Protein AF-A0A8T4IXC9-F1 (afdb_monomer_lite)

Organism: NCBI:txid299421

Secondary structure (DSSP, 8-state):
-HHHHHHHTSHHHHHHHHHHHHS-SEEHHHHTTT-SS-HHHHHHHHHHHHHTTSEEEEEETTEEEEEE--HHHHHHHHHHT-GGGHHHHHHHHHHHHHHHSPPPPPPP--------S-HHHHHHHHH-HHHHHHHTTT-EEE----TT-B-EEE-STTSPEE--S-BEEEEETTTEEEEEPP---HHHHHHHT--HHHHHHHTTSPPPEEEEE----

Radius of gyration: 19.46 Å; chains: 1; bounding box: 44×47×49 Å

Sequence (217 aa):
MDEVFKALADAHRRQLLDRLHERDGQSLRELGEGLEMTRQAVSKHLAVLETACLVTVVRHGREKLHYLNPVPINDIADRWIGRYSRERLRTLADLKHVLEKEPMSKPEFVYVTVIRTTPERLWQALTDPAFIRQYYEGTGPESDWKVGSPVKWKMSPDGESHDWGQVVLESEPYRKLAYTWHNYQPEMAEMFGWSEQKLAELRKEKISKVSFEIFSL

Structure (mmCIF, N/CA/C/O backbone):
data_AF-A0A8T4IXC9-F1
#
_entry.id   AF-A0A8T4IXC9-F1
#
loop_
_atom_site.group_PDB
_atom_site.id
_atom_site.type_symbol
_atom_site.label_atom_id
_atom_site.label_alt_id
_atom_site.label_comp_id
_atom_site.label_asym_id
_atom_site.label_entity_id
_atom_site.label_seq_id
_atom_site.pdbx_PDB_ins_code
_atom_site.Cartn_x
_atom_site.Cartn_y
_atom_site.Cartn_z
_atom_site.occupancy
_atom_site.B_iso_or_equiv
_atom_site.auth_seq_id
_atom_site.auth_comp_id
_atom_site.auth_asym_id
_atom_site.auth_atom_id
_atom_site.pdbx_PDB_model_num
ATOM 1 N N . MET A 1 1 ? -14.516 8.919 -5.342 1.00 71.44 1 MET A N 1
ATOM 2 C CA . MET A 1 1 ? -13.579 10.064 -5.294 1.00 71.44 1 MET A CA 1
ATOM 3 C C . MET A 1 1 ? -14.105 11.178 -4.389 1.00 71.44 1 MET A C 1
ATOM 5 O O . MET A 1 1 ? -13.346 11.649 -3.558 1.00 71.44 1 MET A O 1
ATOM 9 N N . ASP A 1 2 ? -15.393 11.533 -4.449 1.00 86.31 2 ASP A N 1
ATOM 10 C CA . ASP A 1 2 ? -16.004 12.521 -3.533 1.00 86.31 2 ASP A CA 1
ATOM 11 C C . ASP A 1 2 ? -15.795 12.195 -2.050 1.00 86.31 2 ASP A C 1
ATOM 13 O O . ASP A 1 2 ? -15.459 13.076 -1.265 1.00 86.31 2 ASP A O 1
ATOM 17 N N . GLU A 1 3 ? -15.911 10.921 -1.673 1.00 90.62 3 GLU A N 1
ATOM 18 C CA . GLU A 1 3 ? -15.644 10.473 -0.301 1.00 90.62 3 GLU A CA 1
ATOM 19 C C . GLU A 1 3 ? -14.184 10.684 0.119 1.00 90.62 3 GLU A C 1
ATOM 21 O O . GLU A 1 3 ? -13.929 11.033 1.267 1.00 90.62 3 GLU A O 1
ATOM 26 N N . VAL A 1 4 ? -13.230 10.582 -0.814 1.00 91.62 4 VAL A N 1
ATOM 27 C CA . VAL A 1 4 ? -11.813 10.883 -0.554 1.00 91.62 4 VAL A CA 1
ATOM 28 C C . VAL A 1 4 ? -11.637 12.376 -0.290 1.00 91.62 4 VAL A C 1
ATOM 30 O O . VAL A 1 4 ? -11.009 12.745 0.696 1.00 91.62 4 VAL A O 1
ATOM 33 N N . PHE A 1 5 ? -12.248 13.252 -1.095 1.00 90.00 5 PHE A N 1
ATOM 34 C CA . PHE A 1 5 ? -12.181 14.700 -0.859 1.00 90.00 5 PHE A CA 1
ATOM 35 C C . PHE A 1 5 ? -12.853 15.111 0.451 1.00 90.00 5 PHE A C 1
ATOM 37 O O . PHE A 1 5 ? -12.264 15.857 1.232 1.00 90.00 5 PHE A O 1
ATOM 44 N N . LYS A 1 6 ? -14.051 14.590 0.739 1.00 92.31 6 LYS A N 1
ATOM 45 C CA . LYS A 1 6 ? -14.737 14.824 2.019 1.00 92.31 6 LYS A CA 1
ATOM 46 C C . LYS A 1 6 ? -13.896 14.326 3.191 1.00 92.31 6 LYS A C 1
ATOM 48 O O . LYS A 1 6 ? -13.787 15.014 4.206 1.00 92.31 6 LYS A O 1
ATOM 53 N N . ALA A 1 7 ? -13.274 13.154 3.065 1.00 96.00 7 ALA A N 1
ATOM 54 C CA . ALA A 1 7 ? -12.393 12.618 4.090 1.00 96.00 7 ALA A CA 1
ATOM 55 C C . ALA A 1 7 ? -11.159 13.513 4.294 1.00 96.00 7 ALA A C 1
ATOM 57 O O . ALA A 1 7 ? -10.872 13.896 5.425 1.00 96.00 7 ALA A O 1
ATOM 58 N N . LEU A 1 8 ? -10.486 13.933 3.226 1.00 94.62 8 LEU A N 1
ATOM 59 C CA . LEU A 1 8 ? -9.284 14.765 3.312 1.00 94.62 8 LEU A CA 1
ATOM 60 C C . LEU A 1 8 ? -9.554 16.222 3.707 1.00 94.62 8 LEU A C 1
ATOM 62 O O . LEU A 1 8 ? -8.607 16.920 4.055 1.00 94.62 8 LEU A O 1
ATOM 66 N N . ALA A 1 9 ? -10.801 16.700 3.684 1.00 94.50 9 ALA A N 1
ATOM 67 C CA . ALA A 1 9 ? -11.140 18.078 4.051 1.00 94.50 9 ALA A CA 1
ATOM 68 C C . ALA A 1 9 ? -10.893 18.412 5.541 1.00 94.50 9 ALA A C 1
ATOM 70 O O . ALA A 1 9 ? -10.683 19.575 5.881 1.00 94.50 9 ALA A O 1
ATOM 71 N N . ASP A 1 10 ? -10.875 17.412 6.423 1.00 96.69 10 ASP A N 1
ATOM 72 C CA . ASP A 1 10 ? -10.749 17.569 7.878 1.00 96.69 10 ASP A CA 1
ATOM 73 C C . ASP A 1 10 ? -9.300 17.409 8.356 1.00 96.69 10 ASP A C 1
ATOM 75 O O . ASP A 1 10 ? -8.613 16.449 8.000 1.00 96.69 10 ASP A O 1
ATOM 79 N N . ALA A 1 11 ? -8.836 18.351 9.180 1.00 94.94 11 ALA A N 1
ATOM 80 C CA . ALA A 1 11 ? -7.452 18.398 9.642 1.00 94.94 11 ALA A CA 1
ATOM 81 C C . ALA A 1 11 ? -7.067 17.220 10.551 1.00 94.94 11 ALA A C 1
ATOM 83 O O . ALA A 1 11 ? -5.957 16.714 10.428 1.00 94.94 11 ALA A O 1
ATOM 84 N N . HIS A 1 12 ? -7.975 16.736 11.402 1.00 95.44 12 HIS A N 1
ATOM 85 C CA . HIS A 1 12 ? -7.710 15.599 12.285 1.00 95.44 12 HIS A CA 1
ATOM 86 C C . HIS A 1 12 ? -7.590 14.298 11.494 1.00 95.44 12 HIS A C 1
ATOM 88 O O . HIS A 1 12 ? -6.755 13.451 11.802 1.00 95.44 12 HIS A O 1
ATOM 94 N N . ARG A 1 13 ? -8.386 14.145 10.428 1.00 97.25 13 ARG A N 1
ATOM 95 C CA . ARG A 1 13 ? -8.243 13.007 9.509 1.00 97.25 13 ARG A CA 1
ATOM 96 C C . ARG A 1 13 ? -6.907 13.035 8.775 1.00 97.25 13 ARG A C 1
ATOM 98 O O . ARG A 1 13 ? -6.267 11.993 8.702 1.00 97.25 13 ARG A O 1
ATOM 105 N N . ARG A 1 14 ? -6.458 14.203 8.299 1.00 96.88 14 ARG A N 1
ATOM 106 C CA . ARG A 1 14 ? -5.112 14.353 7.714 1.00 96.88 14 ARG A CA 1
ATOM 107 C C . ARG A 1 14 ? -4.017 14.021 8.730 1.00 96.88 14 ARG A C 1
ATOM 109 O O . ARG A 1 14 ? -3.173 13.197 8.425 1.00 96.88 14 ARG A O 1
ATOM 116 N N . GLN A 1 15 ? -4.128 14.510 9.965 1.00 95.81 15 GLN A N 1
ATOM 117 C CA . GLN A 1 15 ? -3.179 14.194 11.037 1.00 95.81 15 GLN A CA 1
ATOM 118 C C . GLN A 1 15 ? -3.092 12.687 11.343 1.00 95.81 15 GLN A C 1
ATOM 120 O O . GLN A 1 15 ? -2.007 12.165 11.585 1.00 95.81 15 GLN A O 1
ATOM 125 N N . LEU A 1 16 ? -4.215 11.959 11.330 1.00 96.62 16 LEU A N 1
ATOM 126 C CA . LEU A 1 16 ? -4.203 10.499 11.493 1.00 96.62 16 LEU A CA 1
ATOM 127 C C . LEU A 1 16 ? -3.510 9.793 10.318 1.00 96.62 16 LEU A C 1
ATOM 129 O O . LEU A 1 16 ? -2.788 8.825 10.543 1.00 96.62 16 LEU A O 1
ATOM 133 N N . LEU A 1 17 ? -3.707 10.275 9.086 1.00 96.06 17 LEU A N 1
ATOM 134 C CA . LEU A 1 17 ? -3.003 9.762 7.906 1.00 96.06 17 LEU A CA 1
ATOM 135 C C . LEU A 1 17 ? -1.504 10.070 7.966 1.00 96.06 17 LEU A C 1
ATOM 137 O O . LEU A 1 17 ? -0.715 9.191 7.643 1.00 96.06 17 LEU A O 1
ATOM 141 N N . ASP A 1 18 ? -1.113 11.258 8.433 1.00 93.94 18 ASP A N 1
ATOM 142 C CA . ASP A 1 18 ? 0.291 11.640 8.620 1.00 93.94 18 ASP A CA 1
ATOM 143 C C . ASP A 1 18 ? 0.970 10.731 9.654 1.00 93.94 18 ASP A C 1
ATOM 145 O O . ASP A 1 18 ? 2.063 10.228 9.419 1.00 93.94 18 ASP A O 1
ATOM 149 N N . ARG A 1 19 ? 0.289 10.401 10.759 1.00 94.12 19 ARG A N 1
ATOM 150 C CA . ARG A 1 19 ? 0.812 9.433 11.739 1.00 94.12 19 ARG A CA 1
ATOM 151 C C . ARG A 1 19 ? 0.972 8.029 11.160 1.00 94.12 19 ARG A C 1
ATOM 153 O O . ARG A 1 19 ? 1.942 7.353 11.491 1.00 94.12 19 ARG A O 1
ATOM 160 N N . LEU A 1 20 ? 0.026 7.571 10.338 1.00 93.06 20 LEU A N 1
ATOM 161 C CA . LEU A 1 20 ? 0.126 6.275 9.650 1.00 93.06 20 LEU A CA 1
ATOM 162 C C . LEU A 1 20 ? 1.205 6.281 8.564 1.00 93.06 20 LEU A C 1
ATOM 164 O O . LEU A 1 20 ? 1.847 5.265 8.327 1.00 93.06 20 LEU A O 1
ATOM 168 N N . HIS A 1 21 ? 1.440 7.435 7.943 1.00 89.00 21 HIS A N 1
ATOM 169 C CA . HIS A 1 21 ? 2.571 7.649 7.056 1.00 89.00 21 HIS A CA 1
ATOM 170 C C . HIS A 1 21 ? 3.891 7.538 7.836 1.00 89.00 21 HIS A C 1
ATOM 172 O O . HIS A 1 21 ? 4.766 6.775 7.454 1.00 89.00 21 HIS A O 1
ATOM 178 N N . GLU A 1 22 ? 4.039 8.218 8.970 1.00 87.88 22 GLU A N 1
ATOM 179 C CA . GLU A 1 22 ? 5.257 8.114 9.788 1.00 87.88 22 GLU A CA 1
ATOM 180 C C . GLU A 1 22 ? 5.522 6.685 10.281 1.00 87.88 22 GLU A C 1
ATOM 182 O O . GLU A 1 22 ? 6.664 6.220 10.275 1.00 87.88 22 GLU A O 1
ATOM 187 N N . ARG A 1 23 ? 4.469 5.984 10.712 1.00 90.12 23 ARG A N 1
ATOM 188 C CA . ARG A 1 23 ? 4.548 4.600 11.177 1.00 90.12 23 ARG A CA 1
ATOM 189 C C . ARG A 1 23 ? 3.246 3.880 10.886 1.00 90.12 23 ARG A C 1
ATOM 191 O O . ARG A 1 23 ? 2.226 4.181 11.502 1.00 90.12 23 ARG A O 1
ATOM 198 N N . ASP A 1 24 ? 3.291 2.880 10.021 1.00 89.88 24 ASP A N 1
ATOM 199 C CA . ASP A 1 24 ? 2.079 2.149 9.676 1.00 89.88 24 ASP A CA 1
ATOM 200 C C . ASP A 1 24 ? 1.731 1.034 10.679 1.00 89.88 24 ASP A C 1
ATOM 202 O O . ASP A 1 24 ? 2.523 0.705 11.565 1.00 89.88 24 ASP A O 1
ATOM 206 N N . GLY A 1 25 ? 0.535 0.449 10.562 1.00 91.94 25 GLY A N 1
ATOM 207 C CA . GLY A 1 25 ? 0.130 -0.716 11.360 1.00 91.94 25 GLY A CA 1
ATOM 208 C C . GLY A 1 25 ? -0.151 -0.410 12.831 1.00 91.94 25 GLY A C 1
ATOM 209 O O . GLY A 1 25 ? 0.180 -1.203 13.708 1.00 91.94 25 GLY A O 1
ATOM 210 N N . GLN A 1 26 ? -0.764 0.739 13.114 1.00 95.06 26 GLN A N 1
ATOM 211 C CA . GLN A 1 26 ? -1.005 1.211 14.481 1.00 95.06 26 GLN A CA 1
ATOM 212 C C . GLN A 1 26 ? -2.389 0.816 15.013 1.00 95.06 26 GLN A C 1
ATOM 214 O O . GLN A 1 26 ? -3.399 0.803 14.297 1.00 95.06 26 GLN A O 1
ATOM 219 N N . SER A 1 27 ? -2.472 0.548 16.315 1.00 95.75 27 SER A N 1
ATOM 220 C CA . SER A 1 27 ? -3.737 0.341 17.019 1.00 95.75 27 SER A CA 1
ATOM 221 C C . SER A 1 27 ? -4.494 1.656 17.253 1.00 95.75 27 SER A C 1
ATOM 223 O O . SER A 1 27 ? -3.929 2.750 17.256 1.00 95.75 27 SER A O 1
ATOM 225 N N . LEU A 1 28 ? -5.795 1.558 17.557 1.00 94.88 28 LEU A N 1
ATOM 226 C CA . LEU A 1 28 ? -6.613 2.717 17.955 1.00 94.88 28 LEU A CA 1
ATOM 227 C C . LEU A 1 28 ? -6.022 3.478 19.158 1.00 94.88 28 LEU A C 1
ATOM 229 O O . LEU A 1 28 ? -6.213 4.686 19.274 1.00 94.88 28 LEU A O 1
ATOM 233 N N . ARG A 1 29 ? -5.354 2.770 20.080 1.00 93.56 29 ARG A N 1
ATOM 234 C CA . ARG A 1 29 ? -4.743 3.386 21.265 1.00 93.56 29 ARG A CA 1
ATOM 235 C C . ARG A 1 29 ? -3.564 4.267 20.861 1.00 93.56 29 ARG A C 1
ATOM 237 O O . ARG A 1 29 ? -3.511 5.411 21.286 1.00 93.56 29 ARG A O 1
ATOM 244 N N . GLU A 1 30 ? -2.674 3.739 20.029 1.00 95.25 30 GLU A N 1
ATOM 245 C CA . GLU A 1 30 ? -1.468 4.439 19.573 1.00 95.25 30 GLU A CA 1
ATOM 246 C C . GLU A 1 30 ? -1.797 5.621 18.660 1.00 95.25 30 GLU A C 1
ATOM 248 O O . GLU A 1 30 ? -1.182 6.681 18.762 1.00 95.25 30 GLU A O 1
ATOM 253 N N . LEU A 1 31 ? -2.813 5.478 17.804 1.00 95.31 31 LEU A N 1
ATOM 254 C CA . LEU A 1 31 ? -3.271 6.574 16.949 1.00 95.31 31 LEU A CA 1
ATOM 255 C C . LEU A 1 31 ? -3.887 7.727 17.739 1.00 95.31 31 LEU A C 1
ATOM 257 O O . LEU A 1 31 ? -3.772 8.871 17.319 1.00 95.31 31 LEU A O 1
ATOM 261 N N . GLY A 1 32 ? -4.526 7.441 18.876 1.00 93.56 32 GLY A N 1
ATOM 262 C CA . GLY A 1 32 ? -5.073 8.471 19.761 1.00 93.56 32 GLY A CA 1
ATOM 263 C C . GLY A 1 32 ? -4.059 9.080 20.729 1.00 93.56 32 GLY A C 1
ATOM 264 O O . GLY A 1 32 ? -4.382 10.047 21.414 1.00 93.56 32 GLY A O 1
ATOM 265 N N . GLU A 1 33 ? -2.853 8.524 20.827 1.00 93.81 33 GLU A N 1
ATOM 266 C CA . GLU A 1 33 ? -1.866 8.938 21.819 1.00 93.81 33 GLU A CA 1
ATOM 267 C C . GLU A 1 33 ? -1.293 10.325 21.496 1.00 93.81 33 GLU A C 1
ATOM 269 O O . GLU A 1 33 ? -0.733 10.552 20.420 1.00 93.81 33 GLU A O 1
ATOM 274 N N . GLY A 1 34 ? -1.439 11.267 22.432 1.00 87.25 34 GLY A N 1
ATOM 275 C CA . GLY A 1 34 ? -0.973 12.648 22.270 1.00 87.25 34 GLY A CA 1
ATOM 276 C C . GLY A 1 34 ? -1.855 13.528 21.376 1.00 87.25 34 GLY A C 1
ATOM 277 O O . GLY A 1 34 ? -1.432 14.622 21.018 1.00 87.25 34 GLY A O 1
ATOM 278 N N . LEU A 1 35 ? -3.058 13.075 21.002 1.00 90.31 35 LEU A N 1
ATOM 279 C CA . LEU A 1 35 ? -4.029 13.903 20.283 1.00 90.31 35 LEU A CA 1
ATOM 280 C C . LEU A 1 35 ? -4.979 14.619 21.250 1.00 90.31 35 LEU A C 1
ATOM 282 O O . LEU A 1 35 ? -5.456 14.027 22.218 1.00 90.31 35 LEU A O 1
ATOM 286 N N . GLU A 1 36 ? -5.351 15.859 20.928 1.00 89.19 36 GLU A N 1
ATOM 287 C CA . GLU A 1 36 ? -6.376 16.636 21.647 1.00 89.19 36 GLU A CA 1
ATOM 288 C C . GLU A 1 36 ? -7.809 16.179 21.302 1.00 89.19 36 GLU A C 1
ATOM 290 O O . GLU A 1 36 ? -8.724 16.978 21.115 1.00 89.19 36 GLU A O 1
ATOM 295 N N . MET A 1 37 ? -8.031 14.870 21.171 1.00 90.69 37 MET A N 1
ATOM 296 C CA . MET A 1 37 ? -9.349 14.313 20.882 1.00 90.69 37 MET A CA 1
ATOM 297 C C . MET A 1 37 ? -9.585 13.003 21.627 1.00 90.69 37 MET A C 1
ATOM 299 O O . MET A 1 37 ? -8.668 12.243 21.933 1.00 90.69 37 MET A O 1
ATOM 303 N N . THR A 1 38 ? -10.854 12.709 21.904 1.00 94.12 38 THR A N 1
ATOM 304 C CA . THR A 1 38 ? -11.230 11.474 22.600 1.00 94.12 38 THR A CA 1
ATOM 305 C C . THR A 1 38 ? -11.006 10.247 21.720 1.00 94.12 38 THR A C 1
ATOM 307 O O . THR A 1 38 ? -11.120 10.300 20.494 1.00 94.12 38 THR A O 1
ATOM 310 N N . ARG A 1 39 ? -10.798 9.084 22.343 1.00 93.38 39 ARG A N 1
ATOM 311 C CA . ARG A 1 39 ? -10.695 7.802 21.627 1.00 93.38 39 ARG A CA 1
ATOM 312 C C . ARG A 1 39 ? -11.926 7.514 20.755 1.00 93.38 39 ARG A C 1
ATOM 314 O O . ARG A 1 39 ? -11.803 6.921 19.685 1.00 93.38 39 ARG A O 1
ATOM 321 N N . GLN A 1 40 ? -13.114 7.942 21.186 1.00 95.06 40 GLN A N 1
ATOM 322 C CA . GLN A 1 40 ? -14.344 7.841 20.400 1.00 95.06 40 GLN A CA 1
ATOM 323 C C . GLN A 1 40 ? -14.296 8.727 19.147 1.00 95.06 40 GLN A C 1
ATOM 325 O O . GLN A 1 40 ? -14.752 8.292 18.090 1.00 95.06 40 GLN A O 1
ATOM 330 N N . ALA A 1 41 ? -13.737 9.937 19.243 1.00 95.31 41 ALA A N 1
ATOM 331 C CA . ALA A 1 41 ? -13.539 10.816 18.092 1.00 95.31 41 ALA A CA 1
ATOM 332 C C . ALA A 1 41 ? -12.544 10.212 17.087 1.00 95.31 41 ALA A C 1
ATOM 334 O O . ALA A 1 41 ? -12.870 10.128 15.904 1.00 95.31 41 ALA A O 1
ATOM 335 N N . VAL A 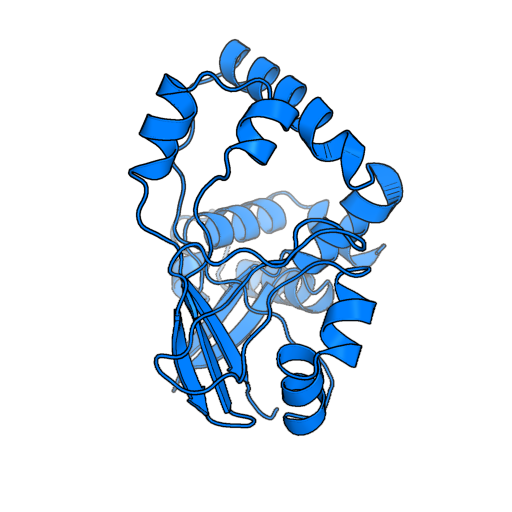1 42 ? -11.410 9.674 17.560 1.00 96.69 42 VAL A N 1
ATOM 336 C CA . VAL A 1 42 ? -10.446 8.947 16.707 1.00 96.69 42 VAL A CA 1
ATOM 337 C C . VAL A 1 42 ? -11.131 7.791 15.976 1.00 96.69 42 VAL A C 1
ATOM 339 O O . VAL A 1 42 ? -11.010 7.664 14.762 1.00 96.69 42 VAL A O 1
ATOM 342 N N . SER A 1 43 ? -11.916 6.981 16.693 1.00 96.62 43 SER A N 1
ATOM 343 C CA . SER A 1 43 ? -12.657 5.858 16.104 1.00 96.62 43 SER A CA 1
ATOM 344 C C . SER A 1 43 ? -13.617 6.308 14.992 1.00 96.62 43 SER A C 1
ATOM 346 O O . SER A 1 43 ? -13.657 5.703 13.921 1.00 96.62 43 SER A O 1
ATOM 348 N N . LYS A 1 44 ? -14.350 7.412 15.200 1.00 97.38 44 LYS A N 1
ATOM 349 C CA . LYS A 1 44 ? -15.235 7.989 14.173 1.00 97.38 44 LYS A CA 1
ATOM 350 C C . LYS A 1 44 ? -14.460 8.473 12.949 1.00 97.38 44 LYS A C 1
ATOM 352 O O . LYS A 1 44 ? -14.889 8.227 11.826 1.00 97.38 44 LYS A O 1
ATOM 357 N N . HIS A 1 45 ? -13.327 9.141 13.151 1.00 97.75 45 HIS A N 1
ATOM 358 C CA . HIS A 1 45 ? -12.477 9.586 12.051 1.00 97.75 45 HIS A CA 1
ATOM 359 C C . HIS A 1 45 ? -11.921 8.411 11.243 1.00 97.75 45 HIS A C 1
ATOM 361 O O . HIS A 1 45 ? -11.988 8.444 10.015 1.00 97.75 45 HIS A O 1
ATOM 367 N N . LEU A 1 46 ? -11.457 7.355 11.915 1.00 97.31 46 LEU A N 1
ATOM 368 C CA . LEU A 1 46 ? -10.971 6.143 11.258 1.00 97.31 46 LEU A CA 1
ATOM 369 C C . LEU A 1 46 ? -12.071 5.437 10.462 1.00 97.31 46 LEU A C 1
ATOM 371 O O . LEU A 1 46 ? -11.800 4.999 9.354 1.00 97.31 46 LEU A O 1
ATOM 375 N N . ALA A 1 47 ? -13.314 5.396 10.950 1.00 96.62 47 ALA A N 1
ATOM 376 C CA . ALA A 1 47 ? -14.430 4.830 10.187 1.00 96.62 47 ALA A CA 1
ATOM 377 C C . ALA A 1 47 ? -14.707 5.596 8.876 1.00 96.62 47 ALA A C 1
ATOM 379 O O . ALA A 1 47 ? -14.995 4.986 7.844 1.00 96.62 47 ALA A O 1
ATOM 380 N N . VAL A 1 48 ? -14.590 6.930 8.890 1.00 97.50 48 VAL A N 1
ATOM 381 C CA . VAL A 1 48 ? -14.711 7.754 7.673 1.00 97.50 48 VAL A CA 1
ATOM 382 C C . VAL A 1 48 ? -13.549 7.486 6.715 1.00 97.50 48 VAL A C 1
ATOM 384 O O . VAL A 1 48 ? -13.771 7.319 5.519 1.00 97.50 48 VAL A O 1
ATOM 387 N N . LEU A 1 49 ? -12.319 7.411 7.231 1.00 97.62 49 LEU A N 1
ATOM 388 C CA . LEU A 1 49 ? -11.131 7.098 6.430 1.00 97.62 49 LEU A CA 1
ATOM 389 C C . LEU A 1 49 ? -11.194 5.689 5.817 1.00 97.62 49 LEU A C 1
ATOM 391 O O . LEU A 1 49 ? -10.837 5.519 4.654 1.00 97.62 49 LEU A O 1
ATOM 395 N N . GLU A 1 50 ? -11.696 4.707 6.567 1.00 95.69 50 GLU A N 1
ATOM 396 C CA . GLU A 1 50 ? -11.934 3.329 6.117 1.00 95.69 50 GLU A CA 1
ATOM 397 C C . GLU A 1 50 ? -12.989 3.295 5.001 1.00 95.69 50 GLU A C 1
ATOM 399 O O . GLU A 1 50 ? -12.766 2.704 3.947 1.00 95.69 50 GLU A O 1
ATOM 404 N N . THR A 1 51 ? -14.093 4.033 5.162 1.00 95.12 51 THR A N 1
ATOM 405 C CA . THR A 1 51 ? -15.136 4.168 4.125 1.00 95.12 51 THR A CA 1
ATOM 406 C C . THR A 1 51 ? -14.592 4.808 2.844 1.00 95.12 51 THR A C 1
ATOM 408 O O . THR A 1 51 ? -14.930 4.386 1.739 1.00 95.12 51 THR A O 1
ATOM 411 N N . ALA A 1 52 ? -13.709 5.801 2.978 1.00 95.06 52 ALA A N 1
ATOM 412 C CA . ALA A 1 52 ? -13.031 6.445 1.855 1.00 95.06 52 ALA A CA 1
ATOM 413 C C . ALA A 1 52 ? -11.875 5.608 1.270 1.00 95.06 52 ALA A C 1
ATOM 415 O O . ALA A 1 52 ? -11.210 6.069 0.343 1.00 95.06 52 ALA A O 1
ATOM 416 N N . CYS A 1 53 ? -11.632 4.401 1.795 1.00 94.19 53 CYS A N 1
ATOM 417 C CA . CYS A 1 53 ? -10.523 3.520 1.428 1.00 94.19 53 CYS A CA 1
ATOM 418 C C . CYS A 1 53 ? -9.131 4.141 1.633 1.00 94.19 53 CYS A C 1
ATOM 420 O O . CYS A 1 53 ? -8.177 3.669 1.030 1.00 94.19 53 CYS A O 1
ATOM 422 N N . LEU A 1 54 ? -8.997 5.176 2.469 1.00 95.56 54 LEU A N 1
ATOM 423 C CA . LEU A 1 54 ? -7.716 5.815 2.807 1.00 95.56 54 LEU A CA 1
ATOM 424 C C . LEU A 1 54 ? -6.988 5.097 3.951 1.00 95.56 54 LEU A C 1
ATOM 426 O O . LEU A 1 54 ? -5.781 5.253 4.114 1.00 95.56 54 LEU A O 1
ATOM 430 N N . VAL A 1 55 ? -7.726 4.311 4.738 1.00 96.12 55 VAL A N 1
ATOM 431 C CA . VAL A 1 55 ? -7.186 3.436 5.780 1.00 96.12 55 VAL A CA 1
ATOM 432 C C . VAL A 1 55 ? -7.704 2.022 5.558 1.00 96.12 55 VAL A C 1
ATOM 434 O O . VAL A 1 55 ? -8.908 1.812 5.430 1.00 96.12 55 VAL A O 1
ATOM 437 N N . THR A 1 56 ? -6.796 1.055 5.555 1.00 93.12 56 THR A N 1
ATOM 438 C CA . THR A 1 56 ? -7.106 -0.373 5.574 1.00 93.12 56 THR A CA 1
ATOM 439 C C . THR A 1 56 ? -6.989 -0.901 6.995 1.00 93.12 56 THR A C 1
ATOM 441 O O . THR A 1 56 ? -6.123 -0.484 7.757 1.00 93.12 56 THR A O 1
ATOM 444 N N . VAL A 1 57 ? -7.841 -1.850 7.364 1.00 91.69 57 VAL A N 1
ATOM 445 C CA . VAL A 1 57 ? -7.791 -2.483 8.677 1.00 91.69 57 VAL A CA 1
ATOM 446 C C . VAL A 1 57 ? -7.426 -3.950 8.541 1.00 91.69 57 VAL A C 1
ATOM 448 O O . VAL A 1 57 ? -8.094 -4.691 7.825 1.00 91.69 57 VAL A O 1
ATOM 451 N N . VAL A 1 58 ? -6.449 -4.387 9.336 1.00 88.88 58 VAL A N 1
ATOM 452 C CA . VAL A 1 58 ? -6.129 -5.804 9.528 1.00 88.88 58 VAL A CA 1
ATOM 453 C C . VAL A 1 58 ? -6.316 -6.179 10.998 1.00 88.88 58 VAL A C 1
ATOM 455 O O . VAL A 1 58 ? -5.961 -5.424 11.906 1.00 88.88 58 VAL A O 1
ATOM 458 N N . ARG A 1 59 ? -6.897 -7.356 11.255 1.00 87.25 59 ARG A N 1
ATOM 459 C CA . ARG A 1 59 ? -6.956 -7.934 12.603 1.00 87.25 59 ARG A CA 1
ATOM 460 C C . ARG A 1 59 ? -5.763 -8.852 12.822 1.00 87.25 59 ARG A C 1
ATOM 462 O O . ARG A 1 59 ? -5.633 -9.855 12.131 1.00 87.25 59 ARG A O 1
ATOM 469 N N . HIS A 1 60 ? -4.946 -8.535 13.820 1.00 80.81 60 HIS A N 1
ATOM 470 C CA . HIS A 1 60 ? -3.845 -9.383 14.261 1.00 80.81 60 HIS A CA 1
ATOM 471 C C . HIS A 1 60 ? -4.138 -9.873 15.685 1.00 80.81 60 HIS A C 1
ATOM 473 O O . HIS A 1 60 ? -4.058 -9.121 16.658 1.00 80.81 60 HIS A O 1
ATOM 479 N N . GLY A 1 61 ? -4.555 -11.135 15.819 1.00 86.94 61 GLY A N 1
ATOM 480 C CA . GLY A 1 61 ? -4.996 -11.688 17.100 1.00 86.94 61 GLY A CA 1
ATOM 481 C C . GLY A 1 61 ? -6.194 -10.923 17.678 1.00 86.94 61 GLY A C 1
ATOM 482 O O . GLY A 1 61 ? -7.288 -10.950 17.118 1.00 86.94 61 GLY A O 1
ATOM 483 N N . ARG A 1 62 ? -5.996 -10.247 18.818 1.00 86.00 62 ARG A N 1
ATOM 484 C CA . ARG A 1 62 ? -7.032 -9.422 19.476 1.00 86.00 62 ARG A CA 1
ATOM 485 C C . ARG A 1 62 ? -6.980 -7.945 19.074 1.00 86.00 62 ARG A C 1
ATOM 487 O O . ARG A 1 62 ? -7.853 -7.182 19.484 1.00 86.00 62 ARG A O 1
ATOM 494 N N . GLU A 1 63 ? -5.984 -7.537 18.293 1.00 88.88 63 GLU A N 1
ATOM 495 C CA . GLU A 1 63 ? -5.747 -6.136 17.955 1.00 88.88 63 GLU A CA 1
ATOM 496 C C . GLU A 1 63 ? -6.293 -5.782 16.566 1.00 88.88 63 GLU A C 1
ATOM 498 O O . GLU A 1 63 ? -6.207 -6.560 15.615 1.00 88.88 63 GLU A O 1
ATOM 503 N N . LYS A 1 64 ? -6.884 -4.584 16.462 1.00 92.06 64 LYS A N 1
ATOM 504 C CA . LYS A 1 64 ? -7.304 -3.952 15.202 1.00 92.06 64 LYS A CA 1
ATOM 505 C C . LYS A 1 64 ? -6.210 -2.954 14.814 1.00 92.06 64 LYS A C 1
ATOM 507 O O . LYS A 1 64 ? -6.108 -1.906 15.460 1.00 92.06 64 LYS A O 1
ATOM 512 N N . LEU A 1 65 ? -5.413 -3.295 13.804 1.00 94.50 65 LEU A N 1
ATOM 513 C CA . LEU A 1 65 ? -4.334 -2.461 13.279 1.00 94.50 65 LEU A CA 1
ATOM 514 C C . LEU A 1 65 ? -4.811 -1.720 12.030 1.00 94.50 65 LEU A C 1
ATOM 516 O O . LEU A 1 65 ? -5.578 -2.261 11.230 1.00 94.50 65 LEU A O 1
ATOM 520 N N . HIS A 1 66 ? -4.380 -0.472 11.897 1.00 95.50 66 HIS A N 1
ATOM 521 C CA . HIS A 1 66 ? -4.775 0.431 10.823 1.00 95.50 66 HIS A CA 1
ATOM 522 C C . HIS A 1 66 ? -3.559 0.716 9.956 1.00 95.50 66 HIS A C 1
ATOM 524 O O . HIS A 1 66 ? -2.481 0.980 10.489 1.00 95.50 66 HIS A O 1
ATOM 530 N N . TYR A 1 67 ? -3.769 0.652 8.646 1.00 93.00 67 TYR A N 1
ATOM 531 C CA . TYR A 1 67 ? -2.750 0.818 7.628 1.00 93.00 67 TYR A CA 1
ATOM 532 C C . TYR A 1 67 ? -3.113 1.947 6.668 1.00 93.00 67 TYR A C 1
ATOM 534 O O . TYR A 1 67 ? -4.278 2.052 6.277 1.00 93.00 67 TYR A O 1
ATOM 542 N N . LEU A 1 68 ? -2.154 2.770 6.254 1.00 94.25 68 LEU A N 1
ATOM 543 C CA . LEU A 1 68 ? -2.363 3.765 5.208 1.00 94.25 68 LEU A CA 1
ATOM 544 C C . LEU A 1 68 ? -2.587 3.057 3.867 1.00 94.25 68 LEU A C 1
ATOM 546 O O . LEU A 1 68 ? -1.752 2.281 3.401 1.00 94.25 68 LEU A O 1
ATOM 550 N N . ASN A 1 69 ? -3.695 3.377 3.200 1.00 91.19 69 ASN A N 1
ATOM 551 C CA . ASN A 1 69 ? -3.922 2.959 1.823 1.00 91.19 69 ASN A CA 1
ATOM 552 C C . ASN A 1 69 ? -3.726 4.156 0.877 1.00 91.19 69 ASN A C 1
ATOM 554 O O . ASN A 1 69 ? -4.608 5.014 0.777 1.00 91.19 69 ASN A O 1
ATOM 558 N N . PRO A 1 70 ? -2.588 4.241 0.162 1.00 89.75 70 PRO A N 1
ATOM 559 C CA . PRO A 1 70 ? -2.291 5.374 -0.708 1.00 89.75 70 PRO A CA 1
ATOM 560 C C . PRO A 1 70 ? -3.002 5.299 -2.067 1.00 89.75 70 PRO A C 1
ATOM 562 O O . PRO A 1 70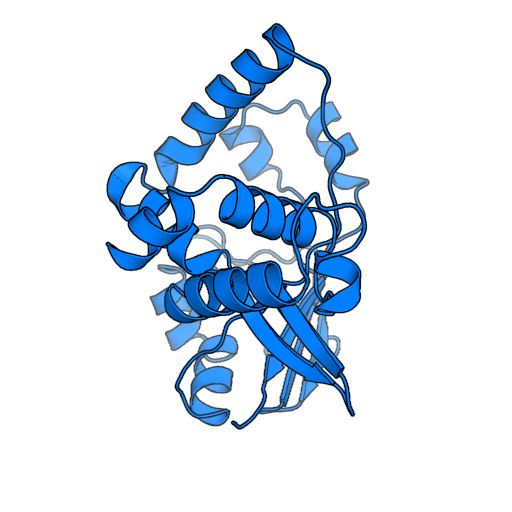 ? -2.952 6.274 -2.818 1.00 89.75 70 PRO A O 1
ATOM 565 N N . VAL A 1 71 ? -3.647 4.173 -2.406 1.00 89.06 71 VAL A N 1
ATOM 566 C CA . VAL A 1 71 ? -4.227 3.939 -3.741 1.00 89.06 71 VAL A CA 1
ATOM 567 C C . VAL A 1 71 ? -5.228 5.035 -4.138 1.00 89.06 71 VAL A C 1
ATOM 569 O O . VAL A 1 71 ? -5.028 5.637 -5.190 1.00 89.06 71 VAL A O 1
ATOM 572 N N . PRO A 1 72 ? -6.212 5.434 -3.303 1.00 90.88 72 PRO A N 1
ATOM 573 C CA . PRO A 1 72 ? -7.174 6.460 -3.715 1.00 90.88 72 PRO A CA 1
ATOM 574 C C . PRO A 1 72 ? -6.555 7.850 -3.928 1.00 90.88 72 PRO A C 1
ATOM 576 O O . PRO A 1 72 ? -7.074 8.649 -4.705 1.00 90.88 72 PRO A O 1
ATOM 579 N N . ILE A 1 73 ? -5.454 8.162 -3.233 1.00 88.94 73 ILE A N 1
ATOM 580 C CA . ILE A 1 73 ? -4.700 9.409 -3.441 1.00 88.94 73 ILE A CA 1
ATOM 581 C C . ILE A 1 73 ? -3.941 9.330 -4.766 1.00 88.94 73 ILE A C 1
ATOM 583 O O . ILE A 1 73 ? -3.903 10.303 -5.523 1.00 88.94 73 ILE A O 1
ATOM 587 N N . ASN A 1 74 ? -3.356 8.168 -5.060 1.00 83.75 74 ASN A N 1
ATOM 588 C CA . ASN A 1 74 ? -2.665 7.929 -6.315 1.00 83.75 74 ASN A CA 1
ATOM 589 C C . ASN A 1 74 ? -3.611 8.074 -7.520 1.00 83.75 74 ASN A C 1
ATOM 591 O O . ASN A 1 74 ? -3.250 8.781 -8.457 1.00 83.75 74 ASN A O 1
ATOM 595 N N . ASP A 1 75 ? -4.835 7.545 -7.431 1.00 84.44 75 ASP A N 1
ATOM 596 C CA . ASP A 1 75 ? -5.866 7.670 -8.472 1.00 84.44 75 ASP A CA 1
ATOM 597 C C . ASP A 1 75 ? -6.220 9.138 -8.778 1.00 84.44 75 ASP A C 1
ATOM 599 O O . ASP A 1 75 ? -6.430 9.522 -9.931 1.00 84.44 75 ASP A O 1
ATOM 603 N N . ILE A 1 76 ? -6.284 9.994 -7.747 1.00 86.81 76 ILE A N 1
ATOM 604 C CA . ILE A 1 76 ? -6.515 11.439 -7.915 1.00 86.81 76 ILE A CA 1
ATOM 605 C C . ILE A 1 76 ? -5.343 12.082 -8.663 1.00 86.81 76 ILE A C 1
ATOM 607 O O . ILE A 1 76 ? -5.551 12.891 -9.571 1.00 86.81 76 ILE A O 1
ATOM 611 N N . ALA A 1 77 ? -4.114 11.720 -8.291 1.00 81.94 77 ALA A N 1
ATOM 612 C CA . ALA A 1 77 ? -2.922 12.224 -8.954 1.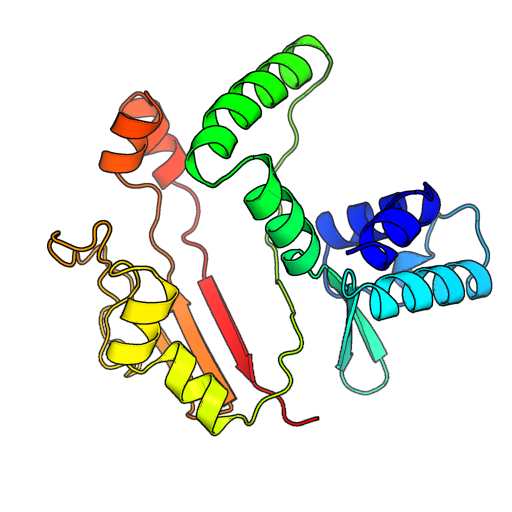00 81.94 77 ALA A CA 1
ATOM 613 C C . ALA A 1 77 ? -2.849 11.758 -10.419 1.00 81.94 77 ALA A C 1
ATOM 615 O O . ALA A 1 77 ? -2.556 12.574 -11.291 1.00 81.94 77 ALA A O 1
ATOM 616 N N . ASP A 1 78 ? -3.180 10.505 -10.731 1.00 79.94 78 ASP A N 1
ATOM 617 C CA . ASP A 1 78 ? -3.213 10.031 -12.120 1.00 79.94 78 ASP A CA 1
ATOM 618 C C . ASP A 1 78 ? -4.268 10.744 -12.957 1.00 79.94 78 ASP A C 1
ATOM 620 O O . ASP A 1 78 ? -3.988 11.122 -14.094 1.00 79.94 78 ASP A O 1
ATOM 624 N N . ARG A 1 79 ? -5.443 11.022 -12.383 1.00 82.69 79 ARG A N 1
ATOM 625 C CA . ARG A 1 79 ? -6.520 11.724 -13.088 1.00 82.69 79 ARG A CA 1
ATOM 626 C C . ARG A 1 79 ? -6.134 13.133 -13.552 1.00 82.69 79 ARG A C 1
ATOM 628 O O . ARG A 1 79 ? -6.619 13.566 -14.597 1.00 82.69 79 ARG A O 1
ATOM 635 N N . TRP A 1 80 ? -5.344 13.873 -12.770 1.00 79.69 80 TRP A N 1
ATOM 636 C CA . TRP A 1 80 ? -5.129 15.313 -13.006 1.00 79.69 80 TRP A CA 1
ATOM 637 C C . TRP A 1 80 ? -3.686 15.737 -13.236 1.00 79.69 80 TRP A C 1
ATOM 639 O O . TRP A 1 80 ? -3.451 16.720 -13.931 1.00 79.69 80 TRP A O 1
ATOM 649 N N . ILE A 1 81 ? -2.725 15.033 -12.651 1.00 78.88 81 ILE A N 1
ATOM 650 C CA . ILE A 1 81 ? -1.302 15.329 -12.816 1.00 78.88 81 ILE A CA 1
ATOM 651 C C . ILE A 1 81 ? -0.739 14.461 -13.947 1.00 78.88 81 ILE A C 1
ATOM 653 O O . ILE A 1 81 ? 0.044 14.941 -14.770 1.00 78.88 81 ILE A O 1
ATOM 657 N N . GLY A 1 82 ? -1.176 13.200 -14.017 1.00 67.81 82 GLY A N 1
ATOM 658 C CA . GLY A 1 82 ? -0.630 12.198 -14.924 1.00 67.81 82 GLY A CA 1
ATOM 659 C C . GLY A 1 82 ? 0.808 11.811 -14.557 1.00 67.81 82 GLY A C 1
ATOM 660 O O . GLY A 1 82 ? 1.555 12.580 -13.948 1.00 67.81 82 GLY A O 1
ATOM 661 N N . ARG A 1 83 ? 1.223 10.598 -14.931 1.00 58.53 83 ARG A N 1
ATOM 662 C CA . ARG A 1 83 ? 2.516 10.003 -14.542 1.00 58.53 83 ARG A CA 1
ATOM 663 C C . ARG A 1 83 ? 3.722 10.919 -14.800 1.00 58.53 83 ARG A C 1
ATOM 665 O O . ARG A 1 83 ? 4.533 11.127 -13.904 1.00 58.53 83 ARG A O 1
ATOM 672 N N . TYR A 1 84 ? 3.793 11.523 -15.986 1.00 54.53 84 TYR A N 1
ATOM 673 C CA . TYR A 1 84 ? 4.951 12.298 -16.457 1.00 54.53 84 TYR A CA 1
ATOM 674 C C . TYR A 1 84 ? 5.081 13.711 -15.866 1.00 54.53 84 TYR A C 1
ATOM 676 O O . TYR A 1 84 ? 6.150 14.318 -15.941 1.00 54.53 84 TYR A O 1
ATOM 684 N N . SER A 1 85 ? 4.016 14.272 -15.287 1.00 67.69 85 SER A N 1
ATOM 685 C CA . SER A 1 85 ? 4.089 15.601 -14.660 1.00 67.69 85 SER A CA 1
ATOM 686 C C . SER A 1 85 ? 4.462 15.521 -13.179 1.00 67.69 85 SER A C 1
ATOM 688 O O . SER A 1 85 ? 4.881 16.529 -12.610 1.00 67.69 85 SER A O 1
ATOM 690 N N . ARG A 1 86 ? 4.342 14.338 -12.549 1.00 67.38 86 ARG A N 1
ATOM 691 C CA . ARG A 1 86 ? 4.607 14.147 -11.111 1.00 67.38 86 ARG A CA 1
ATOM 692 C C . ARG A 1 86 ? 6.026 14.553 -10.723 1.00 67.38 86 ARG A C 1
ATOM 694 O O . ARG A 1 86 ? 6.207 15.167 -9.682 1.00 67.38 86 ARG A O 1
ATOM 701 N N . GLU A 1 87 ? 7.014 14.252 -11.557 1.00 60.94 87 GLU A N 1
ATOM 702 C CA . GLU A 1 87 ? 8.426 14.523 -11.259 1.00 60.94 87 GLU A CA 1
ATOM 703 C C . GLU A 1 87 ? 8.741 16.015 -11.304 1.00 60.94 87 GLU A C 1
ATOM 705 O O . GLU A 1 87 ? 9.269 16.562 -10.341 1.00 60.94 87 GLU A O 1
ATOM 710 N N . ARG A 1 88 ? 8.313 16.701 -12.373 1.00 65.56 88 ARG A N 1
ATOM 711 C CA . ARG A 1 88 ? 8.459 18.159 -12.499 1.00 65.56 88 ARG A CA 1
ATOM 712 C C . ARG A 1 88 ? 7.772 18.894 -11.349 1.00 65.56 88 ARG A C 1
ATOM 714 O O . ARG A 1 88 ? 8.350 19.814 -10.776 1.00 65.56 88 ARG A O 1
ATOM 721 N N . LEU A 1 89 ? 6.564 18.469 -10.978 1.00 69.00 89 LEU A N 1
ATOM 722 C CA . LEU A 1 89 ? 5.852 19.041 -9.834 1.00 69.00 89 LEU A CA 1
ATOM 723 C C . LEU A 1 89 ? 6.532 18.720 -8.501 1.00 69.00 89 LEU A C 1
ATOM 725 O O . LEU A 1 89 ? 6.557 19.583 -7.628 1.00 69.00 89 LEU A O 1
ATOM 729 N N . ARG A 1 90 ? 7.116 17.527 -8.346 1.00 69.31 90 ARG A N 1
ATOM 730 C CA . ARG A 1 90 ? 7.896 17.164 -7.160 1.00 69.31 90 ARG A CA 1
ATOM 731 C C . ARG A 1 90 ? 9.138 18.036 -7.023 1.00 69.31 90 ARG A C 1
ATOM 733 O O . ARG A 1 90 ? 9.349 18.567 -5.947 1.00 69.31 90 ARG A O 1
ATOM 740 N N . THR A 1 91 ? 9.900 18.270 -8.092 1.00 67.00 91 THR A N 1
ATOM 741 C CA . THR A 1 91 ? 11.056 19.184 -8.057 1.00 67.00 91 THR A CA 1
ATOM 742 C C . THR A 1 91 ? 10.650 20.592 -7.630 1.00 67.00 91 THR A C 1
ATOM 744 O O . THR A 1 91 ? 11.326 21.204 -6.808 1.00 67.00 91 THR A O 1
ATOM 747 N N . LEU A 1 92 ? 9.529 21.104 -8.150 1.00 66.06 92 LEU A N 1
ATOM 748 C CA . LEU A 1 92 ? 9.002 22.412 -7.752 1.00 66.06 92 LEU A CA 1
ATOM 749 C C . LEU A 1 92 ? 8.536 22.431 -6.287 1.00 66.06 92 LEU A C 1
ATOM 751 O O . LEU A 1 92 ? 8.761 23.419 -5.590 1.00 66.06 92 LEU A O 1
ATOM 755 N N . ALA A 1 93 ? 7.912 21.350 -5.813 1.00 70.62 93 ALA A N 1
ATOM 756 C CA . ALA A 1 93 ? 7.480 21.207 -4.426 1.00 70.62 93 ALA A CA 1
ATOM 757 C C . ALA A 1 93 ? 8.665 21.078 -3.457 1.00 70.62 93 ALA A C 1
ATOM 759 O O . ALA A 1 93 ? 8.671 21.748 -2.431 1.00 70.62 93 ALA A O 1
ATOM 760 N N . ASP A 1 94 ? 9.678 20.282 -3.801 1.00 64.50 94 ASP A N 1
ATOM 761 C CA . ASP A 1 94 ? 10.907 20.110 -3.026 1.00 64.50 94 ASP A CA 1
ATOM 762 C C . ASP A 1 94 ? 11.689 21.426 -2.972 1.00 64.50 94 ASP A C 1
ATOM 764 O O . ASP A 1 94 ? 12.127 21.830 -1.901 1.00 64.50 94 ASP A O 1
ATOM 768 N N . LEU A 1 95 ? 11.804 22.145 -4.097 1.00 56.84 95 LEU A N 1
ATOM 769 C CA . LEU A 1 95 ? 12.414 23.475 -4.137 1.00 56.84 95 LEU A CA 1
ATOM 770 C C . LEU A 1 95 ? 11.677 24.445 -3.211 1.00 56.84 95 LEU A C 1
ATOM 772 O O . LEU A 1 95 ? 12.312 25.130 -2.416 1.00 56.84 95 LEU A O 1
ATOM 776 N N . LYS A 1 96 ? 10.342 24.481 -3.285 1.00 65.62 96 LYS A N 1
ATOM 777 C CA . LYS A 1 96 ? 9.523 25.285 -2.376 1.00 65.62 96 LYS A CA 1
ATOM 778 C C . LYS A 1 96 ? 9.780 24.892 -0.920 1.00 65.62 96 LYS A C 1
ATOM 780 O O . LYS A 1 96 ? 10.043 25.763 -0.104 1.00 65.62 96 LYS A O 1
ATOM 785 N N . HIS A 1 97 ? 9.749 23.598 -0.604 1.00 64.62 97 HIS A N 1
ATOM 786 C CA . HIS A 1 97 ? 9.966 23.100 0.753 1.00 64.62 97 HIS A CA 1
ATOM 787 C C . HIS A 1 97 ? 11.356 23.465 1.268 1.00 64.62 97 HIS A C 1
ATOM 789 O O . HIS A 1 97 ? 11.440 24.010 2.351 1.00 64.62 97 HIS A O 1
ATOM 795 N N . VAL A 1 98 ? 12.420 23.272 0.485 1.00 66.12 98 VAL A N 1
ATOM 796 C CA . VAL A 1 98 ? 13.802 23.649 0.844 1.00 66.12 98 VAL A CA 1
ATOM 797 C C . VAL A 1 98 ? 13.943 25.150 1.091 1.00 66.12 98 VAL A C 1
ATOM 799 O O . VAL A 1 98 ? 14.652 25.562 2.006 1.00 66.12 98 VAL A O 1
ATOM 802 N N . LEU A 1 99 ? 13.275 25.975 0.282 1.00 67.25 99 LEU A N 1
ATOM 803 C CA . LEU A 1 99 ? 13.256 27.425 0.472 1.00 67.25 99 LEU A CA 1
ATOM 804 C C . LEU A 1 99 ? 12.428 27.846 1.697 1.00 67.25 99 LEU A C 1
ATOM 806 O O . LEU A 1 99 ? 12.627 28.946 2.209 1.00 67.25 99 LEU A O 1
ATOM 810 N N . GLU A 1 100 ? 11.515 26.990 2.166 1.00 73.56 100 GLU A N 1
ATOM 811 C CA . GLU A 1 100 ? 10.569 27.301 3.236 1.00 73.56 100 GLU A CA 1
ATOM 812 C C . GLU A 1 100 ? 10.896 26.627 4.593 1.00 73.56 100 GLU A C 1
ATOM 814 O O . GLU A 1 100 ? 10.613 27.262 5.609 1.00 73.56 100 GLU A O 1
ATOM 819 N N . LYS A 1 101 ? 11.491 25.413 4.662 1.00 61.34 101 LYS A N 1
ATOM 820 C CA . LYS A 1 101 ? 11.861 24.623 5.875 1.00 61.34 101 LYS A CA 1
ATOM 821 C C . LYS A 1 101 ? 12.853 23.449 5.612 1.00 61.34 101 LYS A C 1
ATOM 823 O O . LYS A 1 101 ? 13.138 23.079 4.480 1.00 61.34 101 LYS A O 1
ATOM 828 N N . GLU A 1 102 ? 13.357 22.836 6.697 1.00 45.19 102 GLU A N 1
ATOM 829 C CA . GLU A 1 102 ? 14.305 21.696 6.723 1.00 45.19 102 GLU A CA 1
ATOM 830 C C . GLU A 1 102 ? 13.785 20.367 6.107 1.00 45.19 102 GLU A C 1
ATOM 832 O O . GLU A 1 102 ? 12.575 20.104 6.103 1.00 45.19 102 GLU A O 1
ATOM 837 N N . PRO A 1 103 ? 14.697 19.497 5.610 1.00 43.06 103 PRO A N 1
ATOM 838 C CA . PRO A 1 103 ? 14.362 18.254 4.908 1.00 43.06 103 PRO A CA 1
ATOM 839 C C . PRO A 1 103 ? 13.911 17.117 5.844 1.00 43.06 103 PRO A C 1
ATOM 841 O O . PRO A 1 103 ? 14.498 16.890 6.900 1.00 43.06 103 PRO A O 1
ATOM 844 N N . MET A 1 104 ? 12.897 16.351 5.420 1.00 41.41 104 MET A N 1
ATOM 845 C CA . MET A 1 104 ? 12.417 15.157 6.136 1.00 41.41 104 MET A CA 1
ATOM 846 C C . MET A 1 104 ? 13.238 13.901 5.805 1.00 41.41 104 MET A C 1
ATOM 848 O O . MET A 1 104 ? 13.690 13.724 4.672 1.00 41.41 104 MET A O 1
ATOM 852 N N . SER A 1 105 ? 13.377 12.995 6.779 1.00 47.97 105 SER A N 1
ATOM 853 C CA . SER A 1 105 ? 13.934 11.652 6.569 1.00 47.97 105 SER A CA 1
ATOM 854 C C . SER A 1 105 ? 12.866 10.665 6.073 1.00 47.97 105 SER A C 1
ATOM 856 O O . SER A 1 105 ? 11.667 10.918 6.182 1.00 47.97 105 SER A O 1
ATOM 858 N N . LYS A 1 106 ? 13.306 9.550 5.476 1.00 47.56 106 LYS A N 1
ATOM 859 C CA . LYS A 1 106 ? 12.462 8.614 4.716 1.00 47.56 106 LYS A CA 1
ATOM 860 C C . LYS A 1 106 ? 12.133 7.355 5.550 1.00 47.56 106 LYS A C 1
ATOM 862 O O . LYS A 1 106 ? 13.068 6.627 5.885 1.00 47.56 106 LYS A O 1
ATOM 867 N N . PRO A 1 107 ? 10.854 7.079 5.878 1.00 53.59 107 PRO A N 1
ATOM 868 C CA . PRO A 1 107 ? 10.445 5.864 6.594 1.00 53.59 107 PRO A CA 1
ATOM 869 C C . PRO A 1 107 ? 10.471 4.589 5.732 1.00 53.59 107 PRO A C 1
ATOM 871 O O . PRO A 1 107 ? 10.482 4.644 4.500 1.00 53.59 107 PRO A O 1
ATOM 874 N N . GLU A 1 108 ? 10.422 3.430 6.395 1.00 58.84 108 GLU A N 1
ATOM 875 C CA . GLU A 1 108 ? 10.110 2.123 5.799 1.00 58.84 108 GLU A CA 1
ATOM 876 C C . GLU A 1 108 ? 8.579 1.926 5.846 1.00 58.84 108 GLU A C 1
ATOM 878 O O . GLU A 1 108 ? 7.989 1.969 6.923 1.00 58.84 108 GLU A O 1
ATOM 883 N N . PHE A 1 109 ? 7.922 1.762 4.690 1.00 64.62 109 PHE A N 1
ATOM 884 C CA . PHE A 1 109 ? 6.454 1.717 4.581 1.00 64.62 109 PHE A CA 1
ATOM 885 C C . PHE A 1 109 ? 5.940 0.317 4.231 1.00 64.62 109 PHE A C 1
ATOM 887 O O . PHE A 1 109 ? 6.511 -0.359 3.375 1.00 64.62 109 PHE A O 1
ATOM 894 N N . VAL A 1 110 ? 4.806 -0.074 4.818 1.00 64.44 110 VAL A N 1
ATOM 895 C CA . VAL A 1 110 ? 4.046 -1.275 4.440 1.00 64.44 110 VAL A CA 1
ATOM 896 C C . VAL A 1 110 ? 2.667 -0.843 3.965 1.00 64.44 110 VAL A C 1
ATOM 898 O O . VAL A 1 110 ? 1.814 -0.516 4.777 1.00 64.44 110 VAL A O 1
ATOM 901 N N . TYR A 1 111 ? 2.428 -0.863 2.656 1.00 65.56 111 TYR A N 1
ATOM 902 C CA . TYR A 1 111 ? 1.116 -0.516 2.114 1.00 65.56 111 TYR A CA 1
ATOM 903 C C . TYR A 1 111 ? 0.179 -1.717 2.143 1.00 65.56 111 TYR A C 1
ATOM 905 O O . TYR A 1 111 ? 0.468 -2.750 1.539 1.00 65.56 111 TYR A O 1
ATOM 913 N N . VAL A 1 112 ? -0.974 -1.560 2.792 1.00 69.75 112 VAL A N 1
ATOM 914 C CA . VAL A 1 112 ? -2.019 -2.588 2.806 1.00 69.75 112 VAL A CA 1
ATOM 915 C C . VAL A 1 112 ? -3.244 -2.076 2.064 1.00 69.75 112 VAL A C 1
ATOM 917 O O . VAL A 1 112 ? -3.809 -1.032 2.393 1.00 69.75 112 VAL A O 1
ATOM 920 N N . THR A 1 113 ? -3.691 -2.846 1.076 1.00 70.06 113 THR A N 1
ATOM 921 C CA . THR A 1 113 ? -4.918 -2.580 0.323 1.00 70.06 113 THR A CA 1
ATOM 922 C C . THR A 1 113 ? -5.795 -3.824 0.295 1.00 70.06 113 THR A C 1
ATOM 924 O O . THR A 1 113 ? -5.297 -4.946 0.193 1.00 70.06 113 THR A O 1
ATOM 927 N N . VAL A 1 114 ? -7.109 -3.631 0.401 1.00 67.12 114 VAL A N 1
ATOM 928 C CA . VAL A 1 114 ? -8.087 -4.717 0.278 1.00 67.12 114 VAL A CA 1
ATOM 929 C C . VAL A 1 114 ? -8.596 -4.750 -1.151 1.00 67.12 114 VAL A C 1
ATOM 931 O O . VAL A 1 114 ? -9.240 -3.812 -1.619 1.00 67.12 114 VAL A O 1
ATOM 934 N N . ILE A 1 115 ? -8.355 -5.867 -1.830 1.00 72.31 115 ILE A N 1
ATOM 935 C CA . ILE A 1 115 ? -8.836 -6.102 -3.189 1.00 72.31 115 ILE A CA 1
ATOM 936 C C . ILE A 1 115 ? -9.945 -7.145 -3.113 1.00 72.31 115 ILE A C 1
ATOM 938 O O . ILE A 1 115 ? -9.719 -8.281 -2.704 1.00 72.31 115 ILE A O 1
ATOM 942 N N . ARG A 1 116 ? -11.163 -6.769 -3.513 1.00 73.06 116 ARG A N 1
ATOM 943 C CA . ARG A 1 116 ? -12.302 -7.694 -3.554 1.00 73.06 116 ARG A CA 1
ATOM 944 C C . ARG A 1 116 ? -12.167 -8.638 -4.753 1.00 73.06 116 ARG A C 1
ATOM 946 O O . ARG A 1 116 ? -12.691 -8.368 -5.829 1.00 73.06 116 ARG A O 1
ATOM 953 N N . THR A 1 117 ? -11.446 -9.734 -4.558 1.00 79.69 117 THR A N 1
ATOM 954 C CA . THR A 1 117 ? -11.176 -10.779 -5.555 1.00 79.69 117 THR A CA 1
ATOM 955 C C . THR A 1 117 ? -10.928 -12.119 -4.850 1.00 79.69 117 THR A C 1
ATOM 957 O O . THR A 1 117 ? -10.918 -12.169 -3.621 1.00 79.69 117 THR A O 1
ATOM 960 N N . THR A 1 118 ? -10.734 -13.208 -5.597 1.00 83.38 118 THR A N 1
ATOM 961 C CA . THR A 1 118 ? -10.269 -14.477 -5.013 1.00 83.38 118 THR A CA 1
ATOM 962 C C . THR A 1 118 ? -8.739 -14.491 -4.893 1.00 83.38 118 THR A C 1
ATOM 964 O O . THR A 1 118 ? -8.068 -13.851 -5.716 1.00 83.38 118 THR A O 1
ATOM 967 N N . PRO A 1 119 ? -8.165 -15.218 -3.914 1.00 83.69 119 PRO A N 1
ATOM 968 C CA . PRO A 1 119 ? -6.718 -15.403 -3.802 1.00 83.69 119 PRO A CA 1
ATOM 969 C C . PRO A 1 119 ? -6.069 -15.921 -5.090 1.00 83.69 119 PRO A C 1
ATOM 971 O O . PRO A 1 119 ? -4.986 -15.475 -5.456 1.00 83.69 119 PRO A O 1
ATOM 974 N N . GLU A 1 120 ? -6.753 -16.799 -5.825 1.00 84.62 120 GLU A N 1
ATOM 975 C CA . GLU A 1 120 ? -6.289 -17.352 -7.100 1.00 84.62 120 GLU A CA 1
ATOM 976 C C . GLU A 1 120 ? -6.180 -16.280 -8.172 1.00 84.62 120 GLU A C 1
ATOM 978 O O . GLU A 1 120 ? -5.160 -16.180 -8.851 1.00 84.62 120 GLU A O 1
ATOM 983 N N . ARG A 1 121 ? -7.207 -15.437 -8.294 1.00 83.19 121 ARG A N 1
ATOM 984 C CA . ARG A 1 121 ? -7.213 -14.347 -9.266 1.00 83.19 121 ARG A CA 1
ATOM 985 C C . ARG A 1 121 ? -6.199 -13.262 -8.903 1.00 83.19 121 ARG A C 1
ATOM 987 O O . ARG A 1 121 ? -5.587 -12.694 -9.803 1.00 83.19 121 ARG A O 1
ATOM 994 N N . LEU A 1 122 ? -5.993 -12.989 -7.611 1.00 82.69 122 LEU A N 1
ATOM 995 C CA . LEU A 1 122 ? -4.939 -12.073 -7.167 1.00 82.69 122 LEU A CA 1
ATOM 996 C C . LEU A 1 122 ? -3.547 -12.645 -7.449 1.00 82.69 122 LEU A C 1
ATOM 998 O O . LEU A 1 122 ? -2.691 -11.942 -7.972 1.00 82.69 122 LEU A O 1
ATOM 1002 N N . TRP A 1 123 ? -3.331 -13.929 -7.168 1.00 83.44 123 TRP A N 1
ATOM 1003 C CA . TRP A 1 123 ? -2.069 -14.600 -7.463 1.00 83.44 123 TRP A CA 1
ATOM 1004 C C . TRP A 1 123 ? -1.754 -14.596 -8.957 1.00 83.44 123 TRP A C 1
ATOM 1006 O O . TRP A 1 123 ? -0.638 -14.262 -9.346 1.00 83.44 123 TRP A O 1
ATOM 1016 N N . GLN A 1 124 ? -2.741 -14.907 -9.801 1.00 84.56 124 GLN A N 1
ATOM 1017 C CA . GLN A 1 124 ? -2.603 -14.803 -11.254 1.00 84.56 124 GLN A CA 1
ATOM 1018 C C . GLN A 1 124 ? -2.238 -13.377 -11.670 1.00 84.56 124 GLN A C 1
ATOM 1020 O O . GLN A 1 124 ? -1.302 -13.201 -12.436 1.00 84.56 124 GLN A O 1
ATOM 1025 N N . ALA A 1 125 ? -2.891 -12.354 -11.115 1.00 81.75 125 ALA A N 1
ATOM 1026 C CA . ALA A 1 125 ? -2.554 -10.966 -11.427 1.00 81.75 125 ALA A CA 1
ATOM 1027 C C . ALA A 1 125 ? -1.107 -10.585 -11.056 1.00 81.75 125 ALA A C 1
ATOM 1029 O O . ALA A 1 125 ? -0.494 -9.777 -11.749 1.00 81.75 125 ALA A O 1
ATOM 1030 N N . LEU A 1 126 ? -0.562 -11.171 -9.984 1.00 82.81 126 LEU A N 1
ATOM 1031 C CA . LEU A 1 126 ? 0.804 -10.918 -9.516 1.00 82.81 126 LEU A CA 1
ATOM 1032 C C . LEU A 1 126 ? 1.878 -11.736 -10.243 1.00 82.81 126 LEU A C 1
ATOM 1034 O O . LEU A 1 126 ? 3.046 -11.365 -10.173 1.00 82.81 126 LEU A O 1
ATOM 1038 N N . THR A 1 127 ? 1.516 -12.852 -10.884 1.00 86.12 127 THR A N 1
ATOM 1039 C CA . THR A 1 127 ? 2.496 -13.830 -11.396 1.00 86.12 127 THR A CA 1
ATOM 1040 C C . THR A 1 127 ? 2.375 -14.138 -12.884 1.00 86.12 127 THR A C 1
ATOM 1042 O O . THR A 1 127 ? 3.371 -14.526 -13.496 1.00 86.12 127 THR A O 1
ATOM 1045 N N . ASP A 1 128 ? 1.197 -13.954 -13.485 1.00 84.94 128 ASP A N 1
ATOM 1046 C CA . ASP A 1 128 ? 0.953 -14.230 -14.898 1.00 84.94 128 ASP A CA 1
ATOM 1047 C C . ASP A 1 128 ? 1.570 -13.125 -15.778 1.00 84.94 128 ASP A C 1
ATOM 1049 O O . ASP A 1 128 ? 1.159 -11.962 -15.689 1.00 84.94 128 ASP A O 1
ATOM 1053 N N . PRO A 1 129 ? 2.510 -13.459 -16.681 1.00 79.12 129 PRO A N 1
ATOM 1054 C CA . PRO A 1 129 ? 3.149 -12.480 -17.554 1.00 79.12 129 PRO A CA 1
ATOM 1055 C C . PRO A 1 129 ? 2.174 -11.705 -18.448 1.00 79.12 129 PRO A C 1
ATOM 1057 O O . PRO A 1 129 ? 2.426 -10.547 -18.775 1.00 79.12 129 PRO A O 1
ATOM 1060 N N . ALA A 1 130 ? 1.069 -12.313 -18.887 1.00 78.44 130 ALA A N 1
ATOM 1061 C CA . ALA A 1 130 ? 0.059 -11.622 -19.683 1.00 78.44 130 ALA A CA 1
ATOM 1062 C C . ALA A 1 130 ? -0.664 -10.556 -18.851 1.00 78.44 130 ALA A C 1
ATOM 1064 O O . ALA A 1 130 ? -0.870 -9.442 -19.336 1.00 78.44 130 ALA A O 1
ATOM 1065 N N . PHE A 1 131 ? -0.979 -10.869 -17.593 1.00 77.44 131 PHE A N 1
ATOM 1066 C CA . PHE A 1 131 ? -1.649 -9.934 -16.693 1.00 77.44 131 PHE A CA 1
ATOM 1067 C C . PHE A 1 131 ? -0.716 -8.799 -16.255 1.00 77.44 131 PHE A C 1
ATOM 1069 O O . PHE A 1 131 ? -1.101 -7.631 -16.319 1.00 77.44 131 PHE A O 1
ATOM 1076 N N . ILE A 1 132 ? 0.532 -9.124 -15.895 1.00 74.94 132 ILE A N 1
ATOM 1077 C CA . ILE A 1 132 ? 1.564 -8.136 -15.547 1.00 74.94 132 ILE A CA 1
ATOM 1078 C C . ILE A 1 132 ? 1.777 -7.176 -16.719 1.00 74.94 132 ILE A C 1
ATOM 1080 O O . ILE A 1 132 ? 1.685 -5.968 -16.530 1.00 74.94 132 ILE A O 1
ATOM 1084 N N . ARG A 1 133 ? 1.964 -7.684 -17.946 1.00 73.19 133 ARG A N 1
ATOM 1085 C CA . ARG A 1 133 ? 2.139 -6.825 -19.129 1.00 73.19 133 ARG A CA 1
ATOM 1086 C C . ARG A 1 133 ? 0.946 -5.914 -19.375 1.00 73.19 133 ARG A C 1
ATOM 1088 O O . ARG A 1 133 ? 1.143 -4.761 -19.733 1.00 73.19 133 ARG A O 1
ATOM 1095 N N . GLN A 1 134 ? -0.278 -6.396 -19.189 1.00 70.50 134 GLN A N 1
ATOM 1096 C CA . GLN A 1 134 ? -1.455 -5.549 -19.357 1.00 70.50 134 GLN A CA 1
ATOM 1097 C C . GLN A 1 134 ? -1.511 -4.436 -18.297 1.00 70.50 134 GLN A C 1
ATOM 1099 O O . GLN A 1 134 ? -1.833 -3.300 -18.629 1.00 70.50 134 GLN A O 1
ATOM 1104 N N . TYR A 1 135 ? -1.195 -4.750 -17.039 1.00 67.38 135 TYR A N 1
ATOM 1105 C CA . TYR A 1 135 ? -1.294 -3.805 -15.924 1.00 67.38 135 TYR A CA 1
ATOM 1106 C C . TYR A 1 135 ? -0.150 -2.784 -15.887 1.00 67.38 135 TYR A C 1
ATOM 1108 O O . TYR A 1 135 ? -0.360 -1.614 -15.587 1.00 67.38 135 TYR A O 1
ATOM 1116 N N . TYR A 1 136 ? 1.061 -3.219 -16.222 1.00 67.19 136 TYR A N 1
ATOM 1117 C CA . TYR A 1 136 ? 2.253 -2.379 -16.282 1.00 67.19 136 TYR A CA 1
ATOM 1118 C C . TYR A 1 136 ? 2.491 -1.791 -17.685 1.00 67.19 136 TYR A C 1
ATOM 1120 O O . TYR A 1 136 ? 3.591 -1.319 -17.970 1.00 67.19 136 TYR A O 1
ATOM 1128 N N . GLU A 1 137 ? 1.493 -1.833 -18.575 1.00 72.69 137 GLU A N 1
ATOM 1129 C CA . GLU A 1 137 ? 1.564 -1.282 -19.940 1.00 72.69 137 GLU A CA 1
ATOM 1130 C C . GLU A 1 137 ? 2.774 -1.800 -20.747 1.00 72.69 137 GLU A C 1
ATOM 1132 O O . GLU A 1 137 ? 3.398 -1.063 -21.498 1.00 72.69 137 GLU A O 1
ATOM 1137 N N . GLY A 1 138 ? 3.143 -3.072 -20.581 1.00 74.12 138 GLY A N 1
ATOM 1138 C CA . GLY A 1 138 ? 4.287 -3.712 -21.242 1.00 74.12 138 GLY A CA 1
ATOM 1139 C C . GLY A 1 138 ? 5.613 -3.612 -20.477 1.00 74.12 138 GLY A C 1
ATOM 1140 O O . GLY A 1 138 ? 6.615 -4.159 -20.934 1.00 74.12 138 GLY A O 1
ATOM 1141 N N . THR A 1 139 ? 5.623 -2.955 -19.316 1.00 78.25 139 THR A N 1
ATOM 1142 C CA . THR A 1 139 ? 6.765 -2.892 -18.383 1.00 78.25 139 THR A CA 1
ATOM 1143 C C . THR A 1 139 ? 6.584 -3.881 -17.222 1.00 78.25 139 THR A C 1
ATOM 1145 O O . THR A 1 139 ? 5.602 -4.619 -17.194 1.00 78.25 139 THR A O 1
ATOM 1148 N N . GLY A 1 140 ? 7.506 -3.921 -16.257 1.00 83.31 140 GLY A N 1
ATOM 1149 C CA . GLY A 1 140 ? 7.302 -4.631 -14.986 1.00 83.31 140 GLY A CA 1
ATOM 1150 C C . GLY A 1 140 ? 8.260 -5.799 -14.717 1.00 83.31 140 GLY A C 1
ATOM 1151 O O . GLY A 1 140 ? 9.244 -5.973 -15.444 1.00 83.31 140 GLY A O 1
ATOM 1152 N N . PRO A 1 141 ? 8.009 -6.560 -13.633 1.00 88.50 141 PRO A N 1
ATOM 1153 C CA . PRO A 1 141 ? 8.859 -7.670 -13.224 1.00 88.50 141 PRO A CA 1
ATOM 1154 C C . PRO A 1 141 ? 8.576 -8.950 -14.024 1.00 88.50 141 PRO A C 1
ATOM 1156 O O . PRO A 1 141 ? 7.429 -9.287 -14.313 1.00 88.50 141 PRO A O 1
ATOM 1159 N N . GLU A 1 142 ? 9.629 -9.711 -14.301 1.00 90.31 142 GLU A N 1
ATOM 1160 C CA . GLU A 1 142 ? 9.597 -11.001 -14.985 1.00 90.31 142 GLU A CA 1
ATOM 1161 C C . GLU A 1 142 ? 10.388 -12.043 -14.186 1.00 90.31 142 GLU A C 1
ATOM 1163 O O . GLU A 1 142 ? 11.578 -11.881 -13.906 1.00 90.31 142 GLU A O 1
ATOM 1168 N N . SER A 1 143 ? 9.726 -13.138 -13.819 1.00 92.81 143 SER A N 1
ATOM 1169 C CA . SER A 1 143 ? 10.334 -14.267 -13.116 1.00 92.81 143 SER A CA 1
ATOM 1170 C C . SER A 1 143 ? 9.506 -15.532 -13.338 1.00 92.81 143 SER A C 1
ATOM 1172 O O . SER A 1 143 ? 8.344 -15.459 -13.735 1.00 92.81 143 SER A O 1
ATOM 1174 N N . ASP A 1 144 ? 10.084 -16.696 -13.044 1.00 93.06 144 ASP A N 1
ATOM 1175 C CA . ASP A 1 144 ? 9.310 -17.933 -12.881 1.00 93.06 144 ASP A CA 1
ATOM 1176 C C . ASP A 1 144 ? 8.709 -18.063 -11.467 1.00 93.06 144 ASP A C 1
ATOM 1178 O O . ASP A 1 144 ? 8.030 -19.047 -11.168 1.00 93.06 144 ASP A O 1
ATOM 1182 N N . TRP A 1 145 ? 8.969 -17.068 -10.608 1.00 93.69 145 TRP A N 1
ATOM 1183 C CA . TRP A 1 145 ? 8.451 -16.929 -9.249 1.00 93.69 145 TRP A CA 1
ATOM 1184 C C . TRP A 1 145 ? 8.806 -18.086 -8.306 1.00 93.69 145 TRP A C 1
ATOM 1186 O O . TRP A 1 145 ? 8.139 -18.270 -7.287 1.00 93.69 145 TRP A O 1
ATOM 1196 N N . LYS A 1 146 ? 9.865 -18.858 -8.588 1.00 94.69 146 LYS A N 1
ATOM 1197 C CA . LYS A 1 146 ? 10.421 -19.829 -7.630 1.00 94.69 146 LYS A CA 1
ATOM 1198 C C . LYS A 1 146 ? 11.378 -19.136 -6.669 1.00 94.69 146 LYS A C 1
ATOM 1200 O O . LYS A 1 146 ? 12.114 -18.239 -7.063 1.00 94.69 146 LYS A O 1
ATOM 1205 N N . VAL A 1 147 ? 11.397 -19.568 -5.409 1.00 96.06 147 VAL A N 1
ATOM 1206 C CA . VAL A 1 147 ? 12.318 -19.020 -4.399 1.00 96.06 147 VAL A CA 1
ATOM 1207 C C . VAL A 1 147 ? 13.767 -19.125 -4.887 1.00 96.06 147 VAL A C 1
ATOM 1209 O O . VAL A 1 147 ? 14.211 -20.194 -5.301 1.00 96.06 147 VAL A O 1
ATOM 1212 N N . GLY A 1 148 ? 14.493 -18.007 -4.837 1.00 93.69 148 GLY A N 1
ATOM 1213 C CA . GLY A 1 148 ? 15.866 -17.872 -5.328 1.00 93.69 148 GLY A CA 1
ATOM 1214 C C . GLY A 1 148 ? 15.995 -17.507 -6.809 1.00 93.69 148 GLY A C 1
ATOM 1215 O O . GLY A 1 148 ? 17.091 -17.147 -7.236 1.00 93.69 148 GLY A O 1
ATOM 1216 N N . SER A 1 149 ? 14.914 -17.551 -7.591 1.00 95.75 149 SER A N 1
ATOM 1217 C CA . SER A 1 149 ? 14.952 -17.147 -8.998 1.00 95.75 149 SER A CA 1
ATOM 1218 C C . SER A 1 149 ? 15.192 -15.647 -9.161 1.00 95.75 149 SER A C 1
ATOM 1220 O O . SER A 1 149 ? 14.728 -14.862 -8.325 1.00 95.75 149 SER A O 1
ATOM 1222 N N . PRO A 1 150 ? 15.855 -15.227 -10.256 1.00 94.31 150 PRO A N 1
ATOM 1223 C CA . PRO A 1 150 ? 16.001 -13.817 -10.575 1.00 94.31 150 PRO A CA 1
ATOM 1224 C C . PRO A 1 150 ? 14.642 -13.181 -10.891 1.00 94.31 150 PRO A C 1
ATOM 1226 O O . PRO A 1 150 ? 13.765 -13.812 -11.491 1.00 94.31 150 PRO A O 1
ATOM 1229 N N . VAL A 1 151 ? 14.483 -11.916 -10.505 1.00 91.94 151 VAL A N 1
ATOM 1230 C CA . VAL A 1 151 ? 13.366 -11.054 -10.909 1.00 91.94 151 VAL A CA 1
ATOM 1231 C C . VAL A 1 151 ? 13.923 -9.996 -11.849 1.00 91.94 151 VAL A C 1
ATOM 1233 O O . VAL A 1 151 ? 14.507 -9.005 -11.419 1.00 91.94 151 VAL A O 1
ATOM 1236 N N . LYS A 1 152 ? 13.773 -10.227 -13.150 1.00 91.88 152 LYS A N 1
ATOM 1237 C CA . LYS A 1 152 ? 14.218 -9.283 -14.176 1.00 91.88 152 LYS A CA 1
ATOM 1238 C C . LYS A 1 152 ? 13.194 -8.178 -14.340 1.00 91.88 152 LYS A C 1
ATOM 1240 O O . LYS A 1 152 ? 12.020 -8.373 -14.047 1.00 91.88 152 LYS A O 1
ATOM 1245 N N . TRP A 1 153 ? 13.626 -7.031 -14.831 1.00 86.56 153 TRP A N 1
ATOM 1246 C CA . TRP A 1 153 ? 12.765 -5.873 -14.982 1.00 86.56 153 TRP A CA 1
ATOM 1247 C C . TRP A 1 153 ? 12.817 -5.302 -16.387 1.00 86.56 153 TRP A C 1
ATOM 1249 O O . TRP A 1 153 ? 13.886 -5.011 -16.923 1.00 86.56 153 TRP A O 1
ATOM 1259 N N . LYS A 1 154 ? 11.636 -5.085 -16.956 1.00 85.38 154 LYS A N 1
ATOM 1260 C CA . LYS A 1 154 ? 11.461 -4.446 -18.253 1.00 85.38 154 LYS A CA 1
ATOM 1261 C C . LYS A 1 154 ? 10.982 -3.011 -18.051 1.00 85.38 154 LYS A C 1
ATOM 1263 O O . LYS A 1 154 ? 9.901 -2.789 -17.511 1.00 85.38 154 LYS A O 1
ATOM 1268 N N . MET A 1 155 ? 11.809 -2.036 -18.432 1.00 78.50 155 MET A N 1
ATOM 1269 C CA . MET A 1 155 ? 11.564 -0.602 -18.178 1.00 78.50 155 MET A CA 1
ATOM 1270 C C . MET A 1 155 ? 10.748 0.091 -19.271 1.00 78.50 155 MET A C 1
ATOM 1272 O O . MET A 1 155 ? 10.163 1.143 -19.025 1.00 78.50 155 MET A O 1
ATOM 1276 N N . SER A 1 156 ? 10.690 -0.491 -20.468 1.00 76.31 156 SER A N 1
ATOM 1277 C CA . SER A 1 156 ? 9.896 0.011 -21.588 1.00 76.31 156 SER A CA 1
ATOM 1278 C C . SER A 1 156 ? 9.198 -1.145 -22.311 1.00 76.31 156 SER A C 1
ATOM 1280 O O . SER A 1 156 ? 9.724 -2.258 -22.301 1.00 76.31 156 SER A O 1
ATOM 1282 N N . PRO A 1 157 ? 8.037 -0.917 -22.952 1.00 75.25 157 PRO A N 1
ATOM 1283 C CA . PRO A 1 157 ? 7.254 -1.984 -23.589 1.00 75.25 157 PRO A CA 1
ATOM 1284 C C . PRO A 1 157 ? 8.030 -2.750 -24.669 1.00 75.25 157 PRO A C 1
ATOM 1286 O O . PRO A 1 157 ? 7.909 -3.971 -24.793 1.00 75.25 157 PRO A O 1
ATOM 1289 N N . ASP A 1 158 ? 8.899 -2.040 -25.385 1.00 81.12 158 ASP A N 1
ATOM 1290 C CA . ASP A 1 158 ? 9.741 -2.584 -26.454 1.00 81.12 158 ASP A CA 1
ATOM 1291 C C . ASP A 1 158 ? 11.173 -2.898 -25.990 1.00 81.12 158 ASP A C 1
ATOM 1293 O O . ASP A 1 158 ? 11.980 -3.408 -26.762 1.00 81.12 158 ASP A O 1
ATOM 1297 N N . GLY A 1 159 ? 11.504 -2.603 -24.729 1.00 81.19 159 GLY A N 1
ATOM 1298 C CA . GLY A 1 159 ? 12.841 -2.802 -24.174 1.00 81.19 159 GLY A CA 1
ATOM 1299 C C . GLY A 1 159 ? 13.145 -4.246 -23.786 1.00 81.19 159 GLY A C 1
ATOM 1300 O O . GLY A 1 159 ? 12.259 -5.103 -23.697 1.00 81.19 159 GLY A O 1
ATOM 1301 N N . GLU A 1 160 ? 14.422 -4.502 -23.512 1.00 86.19 160 GLU A N 1
ATOM 1302 C CA . GLU A 1 160 ? 14.878 -5.768 -22.943 1.00 86.19 160 GLU A CA 1
ATOM 1303 C C . GLU A 1 160 ? 14.663 -5.821 -21.426 1.00 86.19 160 GLU A C 1
ATOM 1305 O O . GLU A 1 160 ? 14.649 -4.802 -20.724 1.00 86.19 160 GLU A O 1
ATOM 1310 N N . SER A 1 161 ? 14.509 -7.039 -20.915 1.00 87.50 161 SER A N 1
ATOM 1311 C CA . SER A 1 161 ? 14.420 -7.308 -19.483 1.00 87.50 161 SER A CA 1
ATOM 1312 C C . SER A 1 161 ? 15.817 -7.382 -18.880 1.00 87.50 161 SER A C 1
ATOM 1314 O O . SER A 1 161 ? 16.639 -8.205 -19.287 1.00 87.50 161 SER A O 1
ATOM 1316 N N . HIS A 1 162 ? 16.072 -6.557 -17.872 1.00 87.38 162 HIS A N 1
ATOM 1317 C CA . HIS A 1 162 ? 17.373 -6.432 -17.230 1.00 87.38 162 HIS A CA 1
ATOM 1318 C C . HIS A 1 162 ? 17.394 -7.167 -15.891 1.00 87.38 162 HIS A C 1
ATOM 1320 O O . HIS A 1 162 ? 16.441 -7.104 -15.117 1.00 87.38 162 HIS A O 1
ATOM 1326 N N . ASP A 1 163 ? 18.490 -7.870 -15.615 1.00 89.38 163 ASP A N 1
ATOM 1327 C CA . ASP A 1 163 ? 18.739 -8.501 -14.321 1.00 89.38 163 ASP A CA 1
ATOM 1328 C C . ASP A 1 163 ? 19.635 -7.588 -13.479 1.00 89.38 163 ASP A C 1
ATOM 1330 O O . ASP A 1 163 ? 20.798 -7.366 -13.819 1.00 89.38 163 ASP A O 1
ATOM 1334 N N . TRP A 1 164 ? 19.098 -7.053 -12.383 1.00 84.56 164 TRP A N 1
ATOM 1335 C CA . TRP A 1 164 ? 19.866 -6.243 -11.437 1.00 84.56 164 TRP A CA 1
ATOM 1336 C C . TRP A 1 164 ? 20.056 -6.944 -10.090 1.00 84.56 164 TRP A C 1
ATOM 1338 O O . TRP A 1 164 ? 20.199 -6.278 -9.061 1.00 84.56 164 TRP A O 1
ATOM 1348 N N . GLY A 1 165 ? 20.033 -8.280 -10.078 1.00 84.94 165 GLY A N 1
ATOM 1349 C CA . GLY A 1 165 ? 20.254 -9.094 -8.885 1.00 84.94 165 GLY A CA 1
ATOM 1350 C C . GLY A 1 165 ? 19.059 -9.145 -7.934 1.00 84.94 165 GLY A C 1
ATOM 1351 O O . GLY A 1 165 ? 19.222 -9.496 -6.763 1.00 84.94 165 GLY A O 1
ATOM 1352 N N . GLN A 1 166 ? 17.860 -8.775 -8.400 1.00 89.56 166 GLN A N 1
ATOM 1353 C CA . GLN A 1 166 ? 16.643 -8.999 -7.627 1.00 89.56 166 GLN A CA 1
ATOM 1354 C C . GLN A 1 166 ? 16.320 -10.489 -7.610 1.00 89.56 166 GLN A C 1
ATOM 1356 O O . GLN A 1 166 ? 16.491 -11.179 -8.611 1.00 89.56 166 GLN A O 1
ATOM 1361 N N . VAL A 1 167 ? 15.823 -10.978 -6.479 1.00 92.38 167 VAL A N 1
ATOM 1362 C CA . VAL A 1 167 ? 15.528 -12.395 -6.277 1.00 92.38 167 VAL A CA 1
ATOM 1363 C C . VAL A 1 167 ? 14.193 -12.581 -5.579 1.00 92.38 167 VAL A C 1
ATOM 1365 O O . VAL A 1 167 ? 13.791 -11.776 -4.731 1.00 92.38 167 VAL A O 1
ATOM 1368 N N . VAL A 1 168 ? 13.521 -13.676 -5.917 1.00 93.25 168 VAL A N 1
ATOM 1369 C CA . VAL A 1 168 ? 12.332 -14.140 -5.202 1.00 93.25 168 VAL A CA 1
ATOM 1370 C C . VAL A 1 168 ? 12.758 -14.641 -3.825 1.00 93.25 168 VAL A C 1
ATOM 1372 O O . VAL A 1 168 ? 13.579 -15.549 -3.704 1.00 93.25 168 VAL A O 1
ATOM 1375 N N . LEU A 1 169 ? 12.196 -14.043 -2.780 1.00 90.75 169 LEU A N 1
ATOM 1376 C CA . LEU A 1 169 ? 12.466 -14.381 -1.385 1.00 90.75 169 LEU A CA 1
ATOM 1377 C C . LEU A 1 169 ? 11.501 -15.451 -0.871 1.00 90.75 169 LEU A C 1
ATOM 1379 O O . LEU A 1 169 ? 11.923 -16.386 -0.198 1.00 90.75 169 LEU A O 1
ATOM 1383 N N . GLU A 1 170 ? 10.214 -15.315 -1.191 1.00 91.44 170 GLU A N 1
ATOM 1384 C CA . GLU A 1 170 ? 9.149 -16.221 -0.755 1.00 91.44 170 GLU A CA 1
ATOM 1385 C C . GLU A 1 170 ? 8.116 -16.370 -1.876 1.00 91.44 170 GLU A C 1
ATOM 1387 O O . GLU A 1 170 ? 7.794 -15.396 -2.558 1.00 91.44 170 GLU A O 1
ATOM 1392 N N . SER A 1 171 ? 7.593 -17.581 -2.061 1.00 94.31 171 SER A N 1
ATOM 1393 C CA . SER A 1 171 ? 6.557 -17.880 -3.051 1.00 94.31 171 SER A CA 1
ATOM 1394 C C . SER A 1 171 ? 5.684 -19.023 -2.544 1.00 94.31 171 SER A C 1
ATOM 1396 O O . SER A 1 171 ? 6.033 -20.199 -2.636 1.00 94.31 171 SER A O 1
ATOM 1398 N N . GLU A 1 172 ? 4.558 -18.650 -1.950 1.00 91.81 172 GLU A N 1
ATOM 1399 C CA . GLU A 1 172 ? 3.511 -19.535 -1.461 1.00 91.81 172 GLU A CA 1
ATOM 1400 C C . GLU A 1 172 ? 2.229 -19.221 -2.240 1.00 91.81 172 GLU A C 1
ATOM 1402 O O . GLU A 1 172 ? 1.576 -18.211 -1.944 1.00 91.81 172 GLU A O 1
ATOM 1407 N N . PRO A 1 173 ? 1.857 -20.050 -3.236 1.00 90.56 173 PRO A N 1
ATOM 1408 C CA . PRO A 1 173 ? 0.677 -19.816 -4.055 1.00 90.56 173 PRO A CA 1
ATOM 1409 C C . PRO A 1 173 ? -0.556 -19.444 -3.236 1.00 90.56 173 PRO A C 1
ATOM 1411 O O . PRO A 1 173 ? -0.886 -20.100 -2.249 1.00 90.56 173 PRO A O 1
ATOM 1414 N N . TYR A 1 174 ? -1.220 -18.366 -3.660 1.00 87.69 174 TYR A N 1
ATOM 1415 C CA . TYR A 1 174 ? -2.451 -17.826 -3.064 1.00 87.69 174 TYR A CA 1
ATOM 1416 C C . TYR A 1 174 ? -2.310 -17.267 -1.645 1.00 87.69 174 TYR A C 1
ATOM 1418 O O . TYR A 1 174 ? -3.310 -16.869 -1.050 1.00 87.69 174 TYR A O 1
ATOM 1426 N N . ARG A 1 175 ? -1.088 -17.208 -1.107 1.00 85.00 175 ARG A N 1
ATOM 1427 C CA . ARG A 1 175 ? -0.840 -16.793 0.275 1.00 85.00 175 ARG A CA 1
ATOM 1428 C C . ARG A 1 175 ? 0.218 -15.713 0.392 1.00 85.00 175 ARG A C 1
ATOM 1430 O O . ARG A 1 175 ? -0.017 -14.722 1.079 1.00 85.00 175 ARG A O 1
ATOM 1437 N N . LYS A 1 176 ? 1.378 -15.894 -0.241 1.00 86.81 176 LYS A N 1
ATOM 1438 C CA . LYS A 1 176 ? 2.494 -14.963 -0.073 1.00 86.81 176 LYS A CA 1
ATOM 1439 C C . LYS A 1 176 ? 3.426 -14.928 -1.270 1.00 86.81 176 LYS A C 1
ATOM 1441 O O . LYS A 1 176 ? 3.876 -15.966 -1.741 1.00 86.81 176 LYS A O 1
ATOM 1446 N N . LEU A 1 177 ? 3.767 -13.728 -1.718 1.00 87.06 177 LEU A N 1
ATOM 1447 C CA . LEU A 1 177 ? 4.827 -13.506 -2.696 1.00 87.06 177 LEU A CA 1
ATOM 1448 C C . LEU A 1 177 ? 5.726 -12.384 -2.190 1.00 87.06 177 LEU A C 1
ATOM 1450 O O . LEU A 1 177 ? 5.238 -11.286 -1.936 1.00 87.06 177 LEU A O 1
ATOM 1454 N N . ALA A 1 178 ? 7.024 -12.638 -2.060 1.00 87.12 178 ALA A N 1
ATOM 1455 C CA . ALA A 1 178 ? 7.984 -11.612 -1.674 1.00 87.12 178 ALA A CA 1
ATOM 1456 C C . ALA A 1 178 ? 9.236 -11.662 -2.547 1.00 87.12 178 ALA A C 1
ATOM 1458 O O . ALA A 1 178 ? 9.754 -12.738 -2.841 1.00 87.12 178 ALA A O 1
ATOM 1459 N N . TYR A 1 179 ? 9.750 -10.497 -2.930 1.00 87.50 179 TYR A N 1
ATOM 1460 C CA . TYR A 1 179 ? 10.981 -10.363 -3.708 1.00 87.50 179 TYR A CA 1
ATOM 1461 C C . TYR A 1 179 ? 11.696 -9.042 -3.404 1.00 87.50 179 TYR A C 1
ATOM 1463 O O . TYR A 1 179 ? 11.115 -8.102 -2.849 1.00 87.50 179 TYR A O 1
ATOM 1471 N N . THR A 1 180 ? 12.987 -8.971 -3.723 1.00 86.56 180 THR A N 1
ATOM 1472 C CA . THR A 1 180 ? 13.759 -7.728 -3.588 1.00 86.56 180 THR A CA 1
ATOM 1473 C C . THR A 1 180 ? 13.421 -6.752 -4.713 1.00 86.56 180 THR A C 1
ATOM 1475 O O . THR A 1 180 ? 13.270 -7.142 -5.867 1.00 86.56 180 THR A O 1
ATOM 1478 N N . TRP A 1 181 ? 13.285 -5.468 -4.385 1.00 81.06 181 TRP A N 1
ATOM 1479 C CA . TRP A 1 181 ? 13.036 -4.422 -5.375 1.00 81.06 181 TRP A CA 1
ATOM 1480 C C . TRP A 1 181 ? 14.336 -3.980 -6.051 1.00 81.06 181 TRP A C 1
ATOM 1482 O O . TRP A 1 181 ? 15.434 -4.215 -5.545 1.00 81.06 181 TRP A O 1
ATOM 1492 N N . HIS A 1 182 ? 14.240 -3.334 -7.207 1.00 74.12 182 HIS A N 1
ATOM 1493 C CA . HIS A 1 182 ? 15.419 -2.762 -7.844 1.00 74.12 182 HIS A CA 1
ATOM 1494 C C . HIS A 1 182 ? 15.849 -1.464 -7.142 1.00 74.12 182 HIS A C 1
ATOM 1496 O O . HIS A 1 182 ? 15.018 -0.699 -6.654 1.00 74.12 182 HIS A O 1
ATOM 1502 N N . ASN A 1 183 ? 17.155 -1.189 -7.090 1.00 74.12 183 ASN A N 1
ATOM 1503 C CA . ASN A 1 183 ? 17.646 0.117 -6.635 1.00 74.12 183 ASN A CA 1
ATOM 1504 C C . ASN A 1 183 ? 17.432 1.180 -7.743 1.00 74.12 183 ASN A C 1
ATOM 1506 O O . ASN A 1 183 ? 16.850 0.878 -8.790 1.00 74.12 183 ASN A O 1
ATOM 1510 N N . TYR A 1 184 ? 17.866 2.425 -7.536 1.00 76.81 184 TYR A N 1
ATOM 1511 C CA . TYR A 1 184 ? 17.824 3.463 -8.571 1.00 76.81 184 TYR A CA 1
ATOM 1512 C C . TYR A 1 184 ? 18.684 3.066 -9.779 1.00 76.81 184 TYR A C 1
ATOM 1514 O O . TYR A 1 184 ? 19.796 2.552 -9.617 1.00 76.81 184 TYR A O 1
ATOM 1522 N N . GLN A 1 185 ? 18.177 3.306 -10.988 1.00 76.56 185 GLN A N 1
ATOM 1523 C CA . GLN A 1 185 ? 18.806 2.868 -12.239 1.00 76.56 185 GLN A CA 1
ATOM 1524 C C . GLN A 1 185 ? 19.491 4.016 -12.993 1.00 76.56 185 GLN A C 1
ATOM 1526 O O . GLN A 1 185 ? 19.145 5.175 -12.753 1.00 76.56 185 GLN A O 1
ATOM 1531 N N . PRO A 1 186 ? 20.478 3.749 -13.870 1.00 73.62 186 PRO A N 1
ATOM 1532 C CA . PRO A 1 186 ? 21.164 4.809 -14.610 1.00 73.62 186 PRO A CA 1
ATOM 1533 C C . PRO A 1 186 ? 20.207 5.582 -15.524 1.00 73.62 186 PRO A C 1
ATOM 1535 O O . PRO A 1 186 ? 20.279 6.803 -15.582 1.00 73.62 186 PRO A O 1
ATOM 1538 N N . GLU A 1 187 ? 19.228 4.903 -16.122 1.00 71.12 187 GLU A N 1
ATOM 1539 C CA . GLU A 1 187 ? 18.190 5.517 -16.959 1.00 71.12 187 GLU A CA 1
ATOM 1540 C C . GLU A 1 187 ? 17.315 6.480 -16.143 1.00 71.12 187 GLU A C 1
ATOM 1542 O O . GLU A 1 187 ? 16.842 7.494 -16.650 1.00 71.12 187 GLU A O 1
ATOM 1547 N N . MET A 1 188 ? 17.141 6.209 -14.843 1.00 67.38 188 MET A N 1
ATOM 1548 C CA . MET A 1 188 ? 16.503 7.154 -13.926 1.00 67.38 188 MET A CA 1
ATOM 1549 C C . MET A 1 188 ? 17.398 8.375 -13.715 1.00 67.38 188 MET A C 1
ATOM 1551 O O . MET A 1 188 ? 16.903 9.492 -13.756 1.00 67.38 188 MET A O 1
ATOM 1555 N N . ALA A 1 189 ? 18.709 8.206 -13.532 1.00 73.44 189 ALA A N 1
ATOM 1556 C CA . ALA A 1 189 ? 19.612 9.349 -13.396 1.00 73.44 189 ALA A CA 1
ATOM 1557 C C . ALA A 1 189 ? 19.600 10.253 -14.637 1.00 73.44 189 ALA A C 1
ATOM 1559 O O . ALA A 1 189 ? 19.583 11.470 -14.479 1.00 73.44 189 ALA A O 1
ATOM 1560 N N . GLU A 1 190 ? 19.526 9.686 -15.843 1.00 70.56 190 GLU A N 1
ATOM 1561 C CA . GLU A 1 190 ? 19.347 10.457 -17.080 1.00 70.56 190 GLU A CA 1
ATOM 1562 C C . GLU A 1 190 ? 18.000 11.188 -17.108 1.00 70.56 190 GLU A C 1
ATOM 1564 O O . GLU A 1 190 ? 17.953 12.396 -17.343 1.00 70.56 190 GLU A O 1
ATOM 1569 N N . MET A 1 191 ? 16.909 10.483 -16.795 1.00 66.19 191 MET A N 1
ATOM 1570 C CA . MET A 1 191 ? 15.558 11.051 -16.751 1.00 66.19 191 MET A CA 1
ATOM 1571 C C . MET A 1 191 ? 15.427 12.182 -15.717 1.00 66.19 191 MET A C 1
ATOM 1573 O O . MET A 1 191 ? 14.760 13.185 -15.966 1.00 66.19 191 MET A O 1
ATOM 1577 N N . PHE A 1 192 ? 16.090 12.035 -14.569 1.00 57.84 192 PHE A N 1
ATOM 1578 C CA . PHE A 1 192 ? 16.034 12.965 -13.442 1.00 57.84 192 PHE A CA 1
ATOM 1579 C C . PHE A 1 192 ? 1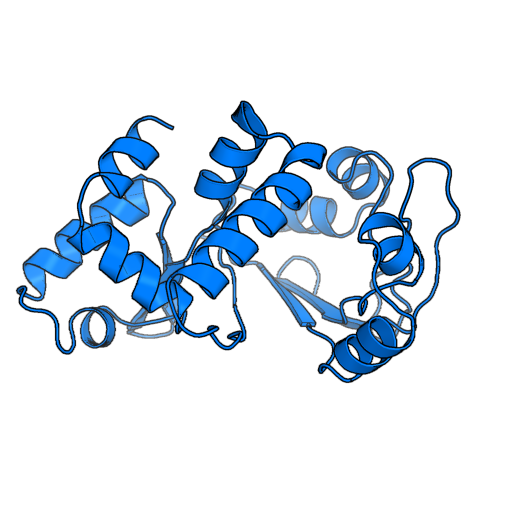7.187 13.981 -13.401 1.00 57.84 192 PHE A C 1
ATOM 1581 O O . PHE A 1 192 ? 17.227 14.815 -12.494 1.00 57.84 192 PHE A O 1
ATOM 1588 N N . GLY A 1 193 ? 18.137 13.921 -14.338 1.00 75.00 193 GLY A N 1
ATOM 1589 C CA . GLY A 1 193 ? 19.320 14.787 -14.360 1.00 75.00 193 GLY A CA 1
ATOM 1590 C C . GLY A 1 193 ? 20.239 14.632 -13.139 1.00 75.00 193 GLY A C 1
ATOM 1591 O O . GLY A 1 193 ? 20.854 15.604 -12.697 1.00 75.00 193 GLY A O 1
ATOM 1592 N N . TRP A 1 194 ? 20.310 13.441 -12.541 1.00 79.81 194 TRP A N 1
ATOM 1593 C CA . TRP A 1 194 ? 21.188 13.177 -11.399 1.00 79.81 194 TRP A CA 1
ATOM 1594 C C . TRP A 1 194 ? 22.636 12.980 -11.845 1.00 79.81 194 TRP A C 1
ATOM 1596 O O . TRP A 1 194 ? 22.910 12.325 -12.847 1.00 79.81 194 TRP A O 1
ATOM 1606 N N . SER A 1 195 ? 23.586 13.489 -11.055 1.00 84.56 195 SER A N 1
ATOM 1607 C CA . SER A 1 195 ? 25.000 13.169 -11.257 1.00 84.56 195 SER A CA 1
ATOM 1608 C C . SER A 1 195 ? 25.287 11.705 -10.911 1.00 84.56 195 SER A C 1
ATOM 1610 O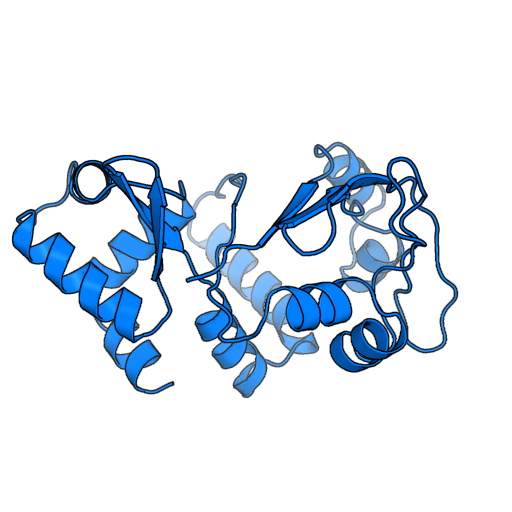 O . SER A 1 195 ? 24.615 11.109 -10.064 1.00 84.56 195 SER A O 1
ATOM 1612 N N . GLU A 1 196 ? 26.351 11.141 -11.488 1.00 83.56 196 GLU A N 1
ATOM 1613 C CA . GLU A 1 196 ? 26.827 9.797 -11.130 1.00 83.56 196 GLU A CA 1
ATOM 1614 C C . GLU A 1 196 ? 27.098 9.666 -9.626 1.00 83.56 196 GLU A C 1
ATOM 1616 O O . GLU A 1 196 ? 26.782 8.647 -9.015 1.00 83.56 196 GLU A O 1
ATOM 1621 N N . GLN A 1 197 ? 27.618 10.728 -9.001 1.00 82.38 197 GLN A N 1
ATOM 1622 C CA . GLN A 1 197 ? 27.863 10.768 -7.562 1.00 82.38 197 GLN A CA 1
ATOM 1623 C C . GLN A 1 197 ? 26.559 10.684 -6.759 1.00 82.38 197 GLN A C 1
ATOM 1625 O O . GLN A 1 197 ? 26.498 9.952 -5.770 1.00 82.38 197 GLN A O 1
ATOM 1630 N N . LYS A 1 198 ? 25.503 11.389 -7.194 1.00 77.56 198 LYS A N 1
ATOM 1631 C CA . LYS A 1 198 ? 24.191 11.327 -6.542 1.00 77.56 198 LYS A CA 1
ATOM 1632 C C . LYS A 1 198 ? 23.557 9.948 -6.704 1.00 77.56 198 LYS A C 1
ATOM 1634 O O . LYS A 1 198 ? 23.037 9.402 -5.733 1.00 77.56 198 LYS A O 1
ATOM 1639 N N . LEU A 1 199 ? 23.645 9.363 -7.898 1.00 78.44 199 LEU A N 1
ATOM 1640 C CA . LEU A 1 199 ? 23.176 8.002 -8.151 1.00 78.44 199 LEU A CA 1
ATOM 1641 C C . LEU A 1 199 ? 23.927 6.981 -7.280 1.00 78.44 199 LEU A C 1
ATOM 1643 O O . LEU A 1 199 ? 23.302 6.110 -6.678 1.00 78.44 199 LEU A O 1
ATOM 1647 N N . ALA A 1 200 ? 25.252 7.099 -7.171 1.00 82.69 200 ALA A N 1
ATOM 1648 C CA . ALA A 1 200 ? 26.075 6.220 -6.343 1.00 82.69 200 ALA A CA 1
ATOM 1649 C C . ALA A 1 200 ? 25.744 6.340 -4.849 1.00 82.69 200 ALA A C 1
ATOM 1651 O O . ALA A 1 200 ? 25.763 5.339 -4.136 1.00 82.69 200 ALA A O 1
ATOM 1652 N N . GLU A 1 201 ? 25.430 7.543 -4.367 1.00 78.88 201 GLU A N 1
ATOM 1653 C CA . GLU A 1 201 ? 24.973 7.767 -2.996 1.00 78.88 201 GLU A CA 1
ATOM 1654 C C . GLU A 1 201 ? 23.610 7.113 -2.742 1.00 78.88 201 GLU A C 1
ATOM 1656 O O . GLU A 1 201 ? 23.478 6.334 -1.801 1.00 78.88 201 GLU A O 1
ATOM 1661 N N . LEU A 1 202 ? 22.629 7.356 -3.616 1.00 72.94 202 LEU A N 1
ATOM 1662 C CA . LEU A 1 202 ? 21.295 6.758 -3.522 1.00 72.94 202 LEU A CA 1
ATOM 1663 C C . LEU A 1 202 ? 21.342 5.222 -3.584 1.00 72.94 202 LEU A C 1
ATOM 1665 O O . LEU A 1 202 ? 20.597 4.543 -2.885 1.00 72.94 202 LEU A O 1
ATOM 1669 N N . ARG A 1 203 ? 22.271 4.650 -4.357 1.00 78.56 203 ARG A N 1
ATOM 1670 C CA . ARG A 1 203 ? 22.472 3.195 -4.452 1.00 78.56 203 ARG A CA 1
ATOM 1671 C C . ARG A 1 203 ? 23.070 2.545 -3.204 1.00 78.56 203 ARG A C 1
ATOM 1673 O O . ARG A 1 203 ? 23.043 1.320 -3.106 1.00 78.56 203 ARG A O 1
ATOM 1680 N N . LYS A 1 204 ? 23.586 3.323 -2.246 1.00 78.38 204 LYS A N 1
ATOM 1681 C CA . LYS A 1 204 ? 23.988 2.799 -0.927 1.00 78.38 204 LYS A CA 1
ATOM 1682 C C . LYS A 1 204 ? 22.782 2.489 -0.039 1.00 78.38 204 LYS A C 1
ATOM 1684 O O . LYS A 1 204 ? 22.951 1.807 0.971 1.00 78.38 204 LYS A O 1
ATOM 1689 N N . GLU A 1 205 ? 21.588 2.982 -0.386 1.00 71.56 205 GLU A N 1
ATOM 1690 C CA . GLU A 1 205 ? 20.361 2.659 0.338 1.00 71.56 205 GLU A CA 1
ATOM 1691 C C . GLU A 1 205 ? 20.101 1.148 0.311 1.00 71.56 205 GLU A C 1
ATOM 1693 O O . GLU A 1 205 ? 20.338 0.454 -0.685 1.00 71.56 205 GLU A O 1
ATOM 1698 N N . LYS A 1 206 ? 19.600 0.630 1.435 1.00 72.31 206 LYS A N 1
ATOM 1699 C CA . LYS A 1 206 ? 19.214 -0.773 1.558 1.00 72.31 206 LYS A CA 1
ATOM 1700 C C . LYS A 1 206 ? 18.113 -1.070 0.542 1.00 72.31 206 LYS A C 1
ATOM 1702 O O . LYS A 1 206 ? 17.099 -0.378 0.504 1.00 72.31 206 LYS A O 1
ATOM 1707 N N . ILE A 1 207 ? 18.302 -2.129 -0.241 1.00 76.00 207 ILE A N 1
ATOM 1708 C CA . ILE A 1 207 ? 17.305 -2.579 -1.210 1.00 76.00 207 ILE A CA 1
ATOM 1709 C C . ILE A 1 207 ? 15.991 -2.882 -0.483 1.00 76.00 207 ILE A C 1
ATOM 1711 O O . ILE A 1 207 ? 15.946 -3.716 0.429 1.00 76.00 207 ILE A O 1
ATOM 1715 N N . SER A 1 208 ? 14.927 -2.192 -0.895 1.00 75.75 208 SER A N 1
ATOM 1716 C CA . SER A 1 208 ? 13.581 -2.414 -0.379 1.00 75.75 208 SER A CA 1
ATOM 1717 C C . SER A 1 208 ? 13.080 -3.807 -0.751 1.00 75.75 208 SER A C 1
ATOM 1719 O O . SER A 1 208 ? 13.479 -4.395 -1.759 1.00 75.75 208 SER A O 1
ATOM 1721 N N . LYS A 1 209 ? 12.183 -4.343 0.070 1.00 75.75 209 LYS A N 1
ATOM 1722 C CA . LYS A 1 209 ? 11.498 -5.607 -0.197 1.00 75.75 209 LYS A CA 1
ATOM 1723 C C . LYS A 1 209 ? 10.040 -5.313 -0.489 1.00 75.75 209 LYS A C 1
ATOM 1725 O O . LYS A 1 209 ? 9.434 -4.503 0.205 1.00 75.75 209 LYS A O 1
ATOM 1730 N N . VAL A 1 210 ? 9.488 -5.996 -1.482 1.00 74.62 210 VAL A N 1
ATOM 1731 C CA . VAL A 1 210 ? 8.046 -6.011 -1.713 1.00 74.62 210 VAL A CA 1
ATOM 1732 C C . VAL A 1 210 ? 7.520 -7.350 -1.236 1.00 74.62 210 VAL A C 1
ATOM 1734 O O . VAL A 1 210 ? 8.079 -8.392 -1.572 1.00 74.62 210 VAL A O 1
ATOM 1737 N N . SER A 1 211 ? 6.472 -7.308 -0.417 1.00 75.12 211 SER A N 1
ATOM 1738 C CA . SER A 1 211 ? 5.783 -8.486 0.096 1.00 75.12 211 SER A CA 1
ATOM 1739 C C . SER A 1 211 ? 4.288 -8.310 -0.116 1.00 75.12 211 SER A C 1
ATOM 1741 O O . SER A 1 211 ? 3.710 -7.308 0.302 1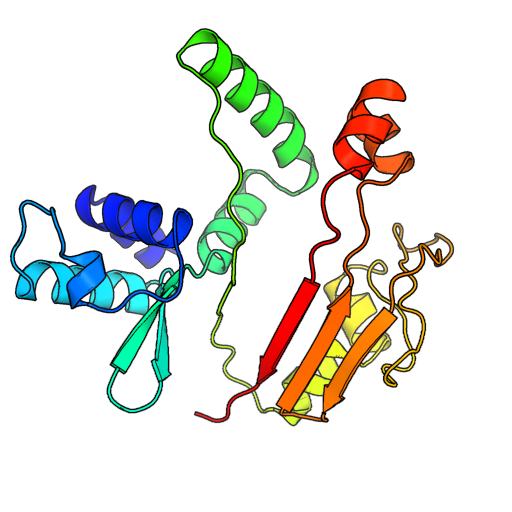.00 75.12 211 SER A O 1
ATOM 1743 N N . PHE A 1 212 ? 3.676 -9.295 -0.757 1.00 77.31 212 PHE A N 1
ATOM 1744 C CA . PHE A 1 212 ? 2.239 -9.426 -0.910 1.00 77.31 212 PHE A CA 1
ATOM 1745 C C . PHE A 1 212 ? 1.778 -10.529 0.031 1.00 77.31 212 PHE A C 1
ATOM 1747 O O . PHE A 1 212 ? 2.091 -11.698 -0.193 1.00 77.31 212 PHE A O 1
ATOM 1754 N N . GLU A 1 213 ? 1.043 -10.161 1.075 1.00 75.19 213 GLU A N 1
ATOM 1755 C CA . GLU A 1 213 ? 0.335 -11.117 1.923 1.00 75.19 213 GLU A CA 1
ATOM 1756 C C . GLU A 1 213 ? -1.131 -11.160 1.493 1.00 75.19 213 GLU A C 1
ATOM 1758 O O . GLU A 1 213 ? -1.811 -10.134 1.437 1.00 75.19 213 GLU A O 1
ATOM 1763 N N . ILE A 1 214 ? -1.598 -12.353 1.130 1.00 76.69 214 ILE A N 1
ATOM 1764 C CA . ILE A 1 214 ? -2.929 -12.581 0.577 1.00 76.69 214 ILE A CA 1
ATOM 1765 C C . ILE A 1 214 ? -3.777 -13.258 1.648 1.00 76.69 214 ILE A C 1
ATOM 1767 O O . ILE A 1 214 ? -3.478 -14.364 2.100 1.00 76.69 214 ILE A O 1
ATOM 1771 N N . PHE A 1 215 ? -4.859 -12.588 2.031 1.00 68.81 215 PHE A N 1
ATOM 1772 C CA . PHE A 1 215 ? -5.812 -13.081 3.017 1.00 68.81 215 PHE A CA 1
ATOM 1773 C C . PHE A 1 215 ? -7.170 -13.314 2.361 1.00 68.81 215 PHE A C 1
ATOM 1775 O O . PHE A 1 215 ? -7.603 -12.534 1.511 1.00 68.81 215 PHE A O 1
ATOM 1782 N N . SER A 1 216 ? -7.858 -14.375 2.781 1.00 64.38 216 SER A N 1
ATOM 1783 C CA . SER A 1 216 ? -9.302 -14.490 2.574 1.00 64.38 216 SER A CA 1
ATOM 1784 C C . SER A 1 216 ? -10.022 -13.657 3.637 1.00 64.38 216 SER A C 1
ATOM 1786 O O . SER A 1 216 ? -9.603 -13.628 4.796 1.00 64.38 216 SER A O 1
ATOM 1788 N N . LEU A 1 217 ? -11.066 -12.939 3.215 1.00 56.97 217 LEU A N 1
ATOM 1789 C CA . LEU A 1 217 ? -11.984 -12.227 4.109 1.00 56.97 217 LEU A CA 1
ATOM 1790 C C . LEU A 1 217 ? -13.045 -13.173 4.673 1.00 56.97 217 LEU A C 1
ATOM 1792 O O . LEU A 1 217 ? -13.485 -14.065 3.913 1.00 56.97 217 LEU A O 1
#

InterPro domains:
  IPR001845 HTH ArsR-type DNA-binding domain [PS50987] (1-88)
  IPR001845 HTH ArsR-type DNA-binding domain [SM00418] (3-82)
  IPR011991 ArsR-like helix-turn-helix domain [cd00090] (5-72)
  IPR013538 Activator of Hsp90 ATPase homologue 1/2-like, C-terminal [PF08327] (117-186)
  IPR023393 START-like domain superfamily [G3DSA:3.30.530.20] (108-215)
  IPR036388 Winged helix-like DNA-binding domain superfamily [G3DSA:1.10.10.10] (1-105)
  IPR036390 Winged helix DNA-binding domain superfamily [SSF46785] (1-102)

Foldseek 3Di:
DVLLVVLVVDPLSVLLLVVCQQPFFDFLVVSCPPDPDDSVVSVVSVVSCVVVQQWDWDDDPPTITIHGACVVVVVVCCVPCNPLNVLVVVVVVVVVDVVPDDDDDHDQHDHDGDDPDALQVVLCCVAPPVNQCVVVVQWAWDWNQDFFTFTWTGPDNPGDTHTPPKGWHDDDRSFKTKIWDDFDDVVNCVVNVNDPVRSVVSRVDDTHMDMDGHDDD

pLDDT: mean 82.1, std 12.3, range [41.41, 97.75]